Protein AF-A0AAU2RF17-F1 (afdb_monomer)

Radius of gyration: 39.59 Å; Cα contacts (8 Å, |Δi|>4): 247; chains: 1; bounding box: 86×76×103 Å

Structure (mmCIF, N/CA/C/O backbone):
data_AF-A0AAU2RF17-F1
#
_entry.id   AF-A0AAU2RF17-F1
#
loop_
_atom_site.group_PDB
_atom_site.id
_atom_site.type_symbol
_atom_site.label_atom_id
_atom_site.label_alt_id
_atom_site.label_comp_id
_atom_site.label_asym_id
_atom_site.label_entity_id
_atom_site.label_seq_id
_atom_site.pdbx_PDB_ins_code
_atom_site.Cartn_x
_atom_site.Cartn_y
_atom_site.Cartn_z
_atom_site.occupancy
_atom_site.B_iso_or_equiv
_atom_site.auth_seq_id
_atom_site.auth_comp_id
_atom_site.auth_asym_id
_atom_site.auth_atom_id
_atom_site.pdbx_PDB_model_num
ATOM 1 N N . MET A 1 1 ? 18.467 31.027 15.615 1.00 56.22 1 MET A N 1
ATOM 2 C CA . MET A 1 1 ? 17.305 30.989 16.527 1.00 56.22 1 MET A CA 1
ATOM 3 C C . MET A 1 1 ? 16.453 29.813 16.095 1.00 56.22 1 MET A C 1
ATOM 5 O O . MET A 1 1 ? 16.044 29.805 14.943 1.00 56.22 1 MET A O 1
ATOM 9 N N . SER A 1 2 ? 16.288 28.792 16.936 1.00 63.41 2 SER A N 1
ATOM 10 C CA . SER A 1 2 ? 15.410 27.656 16.625 1.00 63.41 2 SER A CA 1
ATOM 11 C C . SER A 1 2 ? 13.955 28.123 16.652 1.00 63.41 2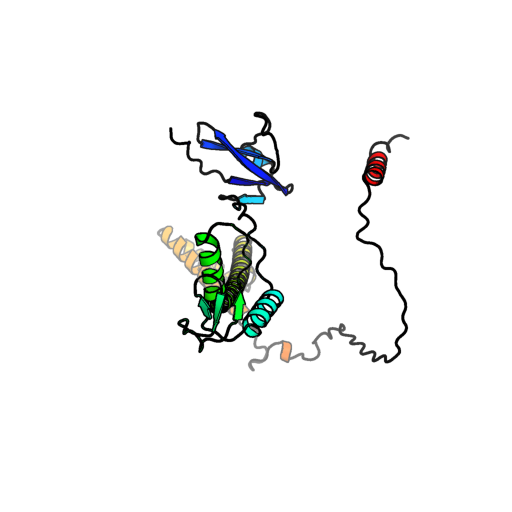 SER A C 1
ATOM 13 O O . SER A 1 2 ? 13.592 28.902 17.535 1.00 63.41 2 SER A O 1
ATOM 15 N N . ALA A 1 3 ? 13.141 27.696 15.686 1.00 63.69 3 ALA A N 1
ATOM 16 C CA . ALA A 1 3 ? 11.707 27.965 15.717 1.00 63.69 3 ALA A CA 1
ATOM 17 C C . ALA A 1 3 ? 11.086 27.308 16.970 1.00 63.69 3 ALA A C 1
ATOM 19 O O . ALA A 1 3 ? 11.521 26.212 17.338 1.00 63.69 3 ALA A O 1
ATOM 20 N N . PRO A 1 4 ? 10.120 27.954 17.648 1.00 75.81 4 PRO A N 1
ATOM 21 C CA . PRO A 1 4 ? 9.396 27.324 18.747 1.00 75.81 4 PRO A CA 1
ATOM 22 C C . PRO A 1 4 ? 8.716 26.046 18.239 1.00 75.81 4 PRO A C 1
ATOM 24 O O . PRO A 1 4 ? 8.003 26.073 17.237 1.00 75.81 4 PRO A O 1
ATOM 27 N N . ALA A 1 5 ? 8.975 24.921 18.907 1.00 76.69 5 ALA A N 1
ATOM 28 C CA . ALA A 1 5 ? 8.271 23.674 18.640 1.00 76.69 5 ALA A CA 1
ATOM 29 C C . ALA A 1 5 ? 6.845 23.777 19.198 1.00 76.69 5 ALA A C 1
ATOM 31 O O . ALA A 1 5 ? 6.641 24.306 20.289 1.00 76.69 5 ALA A O 1
ATOM 32 N N . THR A 1 6 ? 5.871 23.284 18.443 1.00 85.56 6 THR A N 1
ATOM 33 C CA . THR A 1 6 ? 4.455 23.235 18.822 1.00 85.56 6 THR A CA 1
ATOM 34 C C . THR A 1 6 ? 3.963 21.797 18.687 1.00 85.56 6 THR A C 1
ATOM 36 O O . THR A 1 6 ? 4.412 21.078 17.792 1.00 85.56 6 THR A O 1
ATOM 39 N N . HIS A 1 7 ? 3.079 21.382 19.594 1.00 90.00 7 HIS A N 1
ATOM 40 C CA . HIS A 1 7 ? 2.421 20.071 19.567 1.00 90.00 7 HIS A CA 1
ATOM 41 C C . HIS A 1 7 ? 1.101 20.087 18.794 1.00 90.00 7 HIS A C 1
ATOM 43 O O . HIS A 1 7 ? 0.442 19.059 18.695 1.00 90.00 7 HIS A O 1
ATOM 49 N N . ASP A 1 8 ? 0.712 21.242 18.260 1.00 93.75 8 ASP A N 1
ATOM 50 C CA . ASP A 1 8 ? -0.540 21.376 17.535 1.00 93.75 8 ASP A CA 1
ATOM 51 C C . ASP A 1 8 ? -0.485 20.589 16.207 1.00 93.75 8 ASP A C 1
ATOM 53 O O . ASP A 1 8 ? 0.606 20.400 15.648 1.00 93.75 8 ASP A O 1
ATOM 57 N N . PRO A 1 9 ? -1.629 20.155 15.657 1.00 92.94 9 PRO A N 1
ATOM 58 C CA . PRO A 1 9 ? -1.656 19.505 14.354 1.00 92.94 9 PRO A CA 1
ATOM 59 C C . PRO A 1 9 ? -1.223 20.463 13.231 1.00 92.94 9 PRO A C 1
ATOM 61 O O . PRO A 1 9 ? -1.186 21.690 13.372 1.00 92.94 9 PRO A O 1
ATOM 64 N N . VAL A 1 10 ? -0.844 19.907 12.082 1.00 93.31 10 VAL A N 1
ATOM 65 C CA . VAL A 1 10 ? -0.475 20.706 10.903 1.00 93.31 10 VAL A CA 1
ATOM 66 C C . VAL A 1 10 ? -1.714 21.042 10.073 1.00 93.31 10 VAL A C 1
ATOM 68 O O . VAL A 1 10 ? -1.757 22.112 9.467 1.00 93.31 10 VAL A O 1
ATOM 71 N N . ALA A 1 11 ? -2.737 20.184 10.088 1.00 93.12 11 ALA A N 1
ATOM 72 C CA . ALA A 1 11 ? -4.044 20.471 9.510 1.00 93.12 11 ALA A CA 1
ATOM 73 C C . ALA A 1 11 ? -5.199 20.011 10.405 1.00 93.12 11 ALA A C 1
ATOM 75 O O . ALA A 1 11 ? -5.078 19.050 11.164 1.00 93.12 11 ALA A O 1
ATOM 76 N N . VAL A 1 12 ? -6.322 20.713 10.295 1.00 94.25 12 VAL A N 1
ATOM 77 C CA . VAL A 1 12 ? -7.557 20.484 11.050 1.00 94.25 12 VAL A CA 1
ATOM 78 C C . VAL A 1 12 ? -8.731 20.575 10.081 1.00 94.25 12 VAL A C 1
ATOM 80 O O . VAL A 1 12 ? -8.781 21.493 9.270 1.00 94.25 12 VAL A O 1
ATOM 83 N N . THR A 1 13 ? -9.675 19.639 10.156 1.00 94.38 13 THR A N 1
ATOM 84 C CA . THR A 1 13 ? -10.953 19.713 9.429 1.00 94.38 13 THR A CA 1
ATOM 85 C C . THR A 1 13 ? -12.080 19.942 10.427 1.00 94.38 13 THR A C 1
ATOM 87 O O . THR A 1 13 ? -12.238 19.159 11.370 1.00 94.38 13 THR A O 1
ATOM 90 N N . THR A 1 14 ? -12.833 21.026 10.252 1.00 95.44 14 THR A N 1
ATOM 91 C CA . THR A 1 14 ? -14.000 21.358 11.083 1.00 95.44 14 THR A CA 1
ATOM 92 C C . THR A 1 14 ? -15.255 20.610 10.612 1.00 95.44 14 THR A C 1
ATOM 94 O O . THR A 1 14 ? -15.268 20.037 9.526 1.00 95.44 14 THR A O 1
ATOM 97 N N . ALA A 1 15 ? -16.308 20.566 11.433 1.00 92.38 15 ALA A N 1
ATOM 98 C CA . ALA A 1 15 ? -17.521 19.771 11.206 1.00 92.38 15 ALA A CA 1
ATOM 99 C C . ALA A 1 15 ? -18.339 20.218 9.981 1.00 92.38 15 ALA A C 1
ATOM 101 O O . ALA A 1 15 ? -19.162 19.464 9.470 1.00 92.38 15 ALA A O 1
ATOM 102 N N . ASP A 1 16 ? -18.101 21.436 9.501 1.00 93.81 16 ASP A N 1
ATOM 103 C CA . ASP A 1 16 ? -18.632 21.968 8.245 1.00 93.81 16 ASP A CA 1
ATOM 104 C C . ASP A 1 16 ? -17.858 21.479 7.002 1.00 93.81 16 ASP A C 1
ATOM 106 O O . ASP A 1 16 ? -18.198 21.849 5.880 1.00 93.81 16 ASP A O 1
ATOM 110 N N . GLY A 1 17 ? -16.817 20.662 7.188 1.00 91.81 17 GLY A N 1
ATOM 111 C CA . GLY A 1 17 ? -15.935 20.168 6.134 1.00 91.81 17 GLY A CA 1
ATOM 112 C C . GLY A 1 17 ? -14.828 21.145 5.726 1.00 91.81 17 GLY A C 1
ATOM 113 O O . GLY A 1 17 ? -14.057 20.836 4.815 1.00 91.81 17 GLY A O 1
ATOM 114 N N . THR A 1 18 ? -14.706 22.311 6.372 1.00 93.75 18 THR A N 1
ATOM 115 C CA . THR A 1 18 ? -13.657 23.284 6.043 1.00 93.75 18 THR A CA 1
ATOM 116 C C . THR A 1 18 ? -12.289 22.768 6.498 1.00 93.75 18 THR A C 1
ATOM 118 O O . THR A 1 18 ? -12.087 22.420 7.662 1.00 93.75 18 THR A O 1
ATOM 121 N N . SER A 1 19 ? -11.323 22.738 5.574 1.00 93.00 19 SER A N 1
ATOM 122 C CA . SER A 1 19 ? -9.936 22.352 5.857 1.00 93.00 19 SER A CA 1
ATOM 123 C C . SER A 1 19 ? -9.099 23.571 6.242 1.00 93.00 19 SER A C 1
ATOM 125 O O . SER A 1 19 ? -9.102 24.589 5.547 1.00 93.00 19 SER A O 1
ATOM 127 N N . TRP A 1 20 ? -8.356 23.459 7.339 1.00 94.44 20 TRP A N 1
ATOM 128 C CA . TRP A 1 20 ? -7.509 24.499 7.912 1.00 94.44 20 TRP A CA 1
ATOM 129 C C . TRP A 1 20 ? -6.072 24.000 8.026 1.00 94.44 20 TRP A C 1
ATOM 131 O O . TRP A 1 20 ? -5.820 22.919 8.551 1.00 94.44 20 TRP A O 1
ATOM 141 N N . VAL A 1 21 ? -5.105 24.804 7.590 1.00 92.88 21 VAL A N 1
ATOM 142 C CA . VAL A 1 21 ? -3.675 24.473 7.613 1.00 92.88 21 VAL A CA 1
ATOM 143 C C . VAL A 1 21 ? -2.937 25.437 8.529 1.00 92.88 21 VAL A C 1
ATOM 145 O O . VAL A 1 21 ? -3.100 26.655 8.425 1.00 92.88 21 VAL A O 1
ATOM 148 N N . ARG A 1 22 ? -2.078 24.912 9.405 1.00 93.62 22 ARG A N 1
ATOM 149 C CA . ARG A 1 22 ? -1.239 25.718 10.292 1.00 93.62 22 ARG A CA 1
ATOM 150 C C . ARG A 1 22 ? -0.260 26.558 9.470 1.00 93.62 22 ARG A C 1
ATOM 152 O O . ARG A 1 22 ? 0.604 26.026 8.775 1.00 93.62 22 ARG A O 1
ATOM 159 N N . ARG A 1 23 ? -0.376 27.883 9.560 1.00 92.75 23 ARG A N 1
ATOM 160 C CA . ARG A 1 23 ? 0.463 28.858 8.839 1.00 92.75 23 ARG A CA 1
ATOM 161 C C . ARG A 1 23 ? 1.523 29.507 9.716 1.00 92.75 23 ARG A C 1
ATOM 163 O O . ARG A 1 23 ? 2.559 29.915 9.198 1.00 92.75 23 ARG A O 1
ATOM 170 N N . ALA A 1 24 ? 1.281 29.604 11.019 1.00 91.69 24 ALA A N 1
ATOM 171 C CA . ALA A 1 24 ? 2.213 30.218 11.954 1.00 91.69 24 ALA A CA 1
ATOM 172 C C . ALA A 1 24 ? 2.153 29.547 13.330 1.00 91.69 24 ALA A C 1
ATOM 174 O O . ALA A 1 24 ? 1.255 28.757 13.622 1.00 91.69 24 ALA A O 1
ATOM 175 N N . VAL A 1 25 ? 3.141 29.866 14.163 1.00 92.12 25 VAL A N 1
ATOM 176 C CA . VAL A 1 25 ? 3.207 29.456 15.566 1.00 92.12 25 VAL A CA 1
ATOM 177 C C . VAL A 1 25 ? 3.448 30.709 16.395 1.00 92.12 25 VAL A C 1
ATOM 179 O O . VAL A 1 25 ? 4.358 31.488 16.098 1.00 92.12 25 VAL A O 1
ATOM 182 N N . THR A 1 26 ? 2.620 30.937 17.406 1.00 90.69 26 THR A N 1
ATOM 183 C CA . THR A 1 26 ? 2.776 32.054 18.338 1.00 90.69 26 THR A CA 1
ATOM 184 C C . THR A 1 26 ? 4.044 31.892 19.182 1.00 90.69 26 THR A C 1
ATOM 186 O O . THR A 1 26 ? 4.664 30.829 19.248 1.00 90.69 26 THR A O 1
ATOM 189 N N . ARG A 1 27 ? 4.444 32.955 19.890 1.00 90.25 27 ARG A N 1
ATOM 190 C CA . ARG A 1 27 ? 5.629 32.926 20.765 1.00 90.25 27 ARG A CA 1
ATOM 191 C C . ARG A 1 27 ? 5.517 31.906 21.906 1.00 90.25 27 ARG A C 1
ATOM 193 O O . ARG A 1 27 ? 6.541 31.418 22.372 1.00 90.25 27 ARG A O 1
ATOM 200 N N . ASP A 1 28 ? 4.302 31.609 22.355 1.00 91.31 28 ASP A N 1
ATOM 201 C CA . ASP A 1 28 ? 3.999 30.607 23.379 1.00 91.31 28 ASP A CA 1
ATOM 202 C C . ASP A 1 28 ? 3.766 29.195 22.811 1.00 91.31 28 ASP A C 1
ATOM 204 O O . ASP A 1 28 ? 3.448 28.288 23.572 1.00 91.31 28 ASP A O 1
ATOM 208 N N . GLY A 1 29 ? 3.968 28.982 21.504 1.00 92.12 29 GLY A N 1
ATOM 209 C CA . GLY A 1 29 ? 3.946 27.649 20.896 1.00 92.12 29 GLY A CA 1
ATOM 210 C C . GLY A 1 29 ? 2.576 27.174 20.405 1.00 92.12 29 GLY A C 1
ATOM 211 O O . GLY A 1 29 ? 2.421 25.980 20.162 1.00 92.12 29 GLY A O 1
ATOM 212 N N . ARG A 1 30 ? 1.590 28.061 20.233 1.00 94.19 30 ARG A N 1
ATOM 213 C CA . ARG A 1 30 ? 0.264 27.714 19.690 1.00 94.19 30 ARG A CA 1
ATOM 214 C C . ARG A 1 30 ? 0.242 27.849 18.174 1.00 94.19 30 ARG A C 1
ATOM 216 O O . ARG A 1 30 ? 0.763 28.820 17.627 1.00 94.19 30 ARG A O 1
ATOM 223 N N . GLY A 1 31 ? -0.372 26.896 17.493 1.00 93.25 31 GLY A N 1
ATOM 224 C CA . GLY A 1 31 ? -0.615 26.923 16.060 1.00 93.25 31 GLY A CA 1
ATOM 225 C C . GLY A 1 31 ? -1.684 27.947 15.686 1.00 93.25 31 GLY A C 1
ATOM 226 O O . GLY A 1 31 ? -2.738 28.034 16.313 1.00 93.25 31 GLY A O 1
ATOM 227 N N . LEU A 1 32 ? -1.397 28.712 14.637 1.00 94.38 32 LEU A N 1
ATOM 228 C CA . LEU A 1 32 ? -2.330 29.612 13.970 1.00 94.38 32 LEU A CA 1
ATOM 229 C C . LEU A 1 32 ? -2.656 29.046 12.589 1.00 94.38 32 LEU A C 1
ATOM 231 O O . LEU A 1 32 ? -1.746 28.756 11.805 1.00 94.38 32 LEU A O 1
ATOM 235 N N . TYR A 1 33 ? -3.941 28.892 12.299 1.00 93.69 33 TYR A N 1
ATOM 236 C CA . TYR A 1 33 ? -4.464 28.175 11.143 1.00 93.69 33 TYR A CA 1
ATOM 237 C C . TYR A 1 33 ? -5.183 29.110 10.185 1.00 93.69 33 TYR A C 1
ATOM 239 O O . TYR A 1 33 ? -5.896 30.005 10.620 1.00 93.69 33 TYR A O 1
ATOM 247 N N . ALA A 1 34 ? -5.046 28.862 8.886 1.00 93.94 34 ALA A N 1
ATOM 248 C CA . ALA A 1 34 ? -5.836 29.518 7.848 1.00 93.94 34 ALA A CA 1
ATOM 249 C C . ALA A 1 34 ? -6.483 28.464 6.946 1.00 93.94 34 ALA A C 1
ATOM 251 O O . ALA A 1 34 ? -5.934 27.371 6.798 1.00 93.94 34 ALA A O 1
ATOM 252 N N . VAL A 1 35 ? -7.612 28.806 6.326 1.00 93.56 35 VAL A N 1
ATOM 253 C CA . VAL A 1 35 ? -8.318 27.923 5.386 1.00 93.56 35 VAL A CA 1
ATOM 254 C C . VAL A 1 35 ? -7.373 27.462 4.270 1.00 93.56 35 VAL A C 1
ATOM 256 O O . VAL A 1 35 ? -6.557 28.237 3.751 1.00 93.56 35 VAL A O 1
ATOM 259 N N . ASP A 1 36 ? -7.450 26.183 3.915 1.00 90.38 36 ASP A N 1
ATOM 260 C CA . ASP A 1 36 ? -6.642 25.616 2.845 1.00 90.38 36 ASP A CA 1
ATOM 261 C C . ASP A 1 36 ? -6.926 26.311 1.500 1.00 90.38 36 ASP A C 1
ATOM 263 O O . ASP A 1 36 ? -8.033 26.765 1.219 1.00 90.38 36 ASP A O 1
ATOM 267 N N . GLY A 1 37 ? -5.890 26.484 0.680 1.00 87.00 37 GLY A N 1
ATOM 268 C CA . GLY A 1 37 ? -5.976 27.246 -0.571 1.00 87.00 37 GLY A CA 1
ATOM 269 C C . GLY A 1 37 ? -5.996 28.778 -0.429 1.00 87.00 37 GLY A C 1
ATOM 270 O O . GLY A 1 37 ? -5.945 29.475 -1.446 1.00 87.00 37 GLY A O 1
ATOM 271 N N . SER A 1 38 ? -5.992 29.352 0.786 1.00 87.50 38 SER A N 1
ATOM 272 C CA . SER A 1 38 ? -5.881 30.810 0.952 1.00 87.50 38 SER A CA 1
ATOM 273 C C . SER A 1 38 ? -4.517 31.315 0.444 1.00 87.50 38 SER A C 1
ATOM 275 O O . SER A 1 38 ? -3.476 31.069 1.057 1.00 87.50 38 SER A O 1
ATOM 277 N N . CYS A 1 39 ? -4.502 32.031 -0.681 1.00 71.88 39 CYS A N 1
ATOM 278 C CA . CYS A 1 39 ? -3.273 32.435 -1.380 1.00 71.88 39 CYS A CA 1
ATOM 279 C C . CYS A 1 39 ? -2.502 33.587 -0.707 1.00 71.88 39 CYS A C 1
ATOM 281 O O . CYS A 1 39 ? -1.330 33.817 -1.006 1.00 71.88 39 CYS A O 1
ATOM 283 N N . LYS A 1 40 ? -3.144 34.316 0.209 1.00 78.88 40 LYS A N 1
ATOM 284 C CA . LYS A 1 40 ? -2.540 35.356 1.048 1.00 78.88 40 LYS A CA 1
ATOM 285 C C . LYS A 1 40 ? -3.098 35.168 2.443 1.00 78.88 40 LYS A C 1
ATOM 287 O O . LYS A 1 40 ? -4.295 35.348 2.602 1.00 78.88 40 LYS A O 1
ATOM 292 N N . CYS A 1 41 ? -2.262 34.795 3.410 1.00 59.31 41 CYS A N 1
ATOM 293 C CA . CYS A 1 41 ? -2.657 34.707 4.814 1.00 59.31 41 CYS A CA 1
ATOM 294 C C . CYS A 1 41 ? -2.707 36.136 5.377 1.00 59.31 41 CYS A C 1
ATOM 296 O O . CYS A 1 41 ? -1.642 36.712 5.623 1.00 59.31 41 CYS A O 1
ATOM 298 N N . PRO A 1 42 ? -3.881 36.780 5.505 1.00 69.38 42 PRO A N 1
ATOM 299 C CA . PRO A 1 42 ? -3.954 38.070 6.164 1.00 69.38 42 PRO A CA 1
ATOM 300 C C . PRO A 1 42 ? -3.753 37.815 7.657 1.00 69.38 42 PRO A C 1
ATOM 302 O O . PRO A 1 42 ? -4.304 36.861 8.203 1.00 69.38 42 PRO A O 1
ATOM 305 N N . GLU A 1 43 ? -3.014 38.694 8.329 1.00 60.97 43 GLU A N 1
ATOM 306 C CA . GLU A 1 43 ? -2.729 38.604 9.771 1.00 60.97 43 GLU A CA 1
ATOM 307 C C . GLU A 1 43 ? -4.004 38.449 10.635 1.00 60.97 43 GLU A C 1
ATOM 309 O O . GLU A 1 43 ? -3.944 37.934 11.745 1.00 60.97 43 GLU A O 1
ATOM 314 N N . PHE A 1 44 ? -5.167 38.824 10.086 1.00 64.81 44 PHE A N 1
ATOM 315 C CA . PHE A 1 44 ? -6.476 38.834 10.742 1.00 64.81 44 PHE A CA 1
ATOM 316 C C . PHE A 1 44 ? -7.408 37.652 10.404 1.00 64.81 44 PHE A C 1
ATOM 318 O O . PHE A 1 44 ? -8.528 37.641 10.900 1.00 64.81 44 PHE A O 1
ATOM 325 N N . LEU A 1 45 ? -7.008 36.683 9.564 1.00 75.00 45 LEU A N 1
ATOM 326 C CA . LEU A 1 45 ? -7.822 35.482 9.263 1.00 75.00 45 LEU A CA 1
ATOM 327 C C . LEU A 1 45 ? -7.151 34.193 9.746 1.00 75.00 45 LEU A C 1
ATOM 329 O O . LEU A 1 45 ? -7.202 33.167 9.066 1.00 75.00 45 LEU A O 1
ATOM 333 N N . MET A 1 46 ? -6.482 34.257 10.895 1.00 87.06 46 MET A N 1
ATOM 334 C CA . MET A 1 46 ? -5.951 33.065 11.541 1.00 87.06 46 MET A CA 1
ATOM 335 C C . MET A 1 46 ? -6.800 32.694 12.749 1.00 87.06 46 MET A C 1
ATOM 337 O O . MET A 1 46 ? -7.089 33.553 13.576 1.00 87.06 46 MET A O 1
ATOM 341 N N . ALA A 1 47 ? -7.157 31.419 12.850 1.00 93.25 47 ALA A N 1
ATOM 342 C CA . ALA A 1 47 ? -7.805 30.842 14.019 1.00 93.25 47 ALA A CA 1
ATOM 343 C C . ALA A 1 47 ? -6.791 30.025 14.825 1.00 93.25 47 ALA A C 1
ATOM 345 O O . ALA A 1 47 ? -5.853 29.441 14.279 1.00 93.25 47 ALA A O 1
ATOM 346 N N . THR A 1 48 ? -6.968 29.978 16.133 1.00 94.44 48 THR A N 1
ATOM 347 C CA . THR A 1 48 ? -6.283 29.059 17.039 1.00 94.44 48 THR A CA 1
ATOM 348 C C . THR A 1 48 ? -6.978 27.700 17.034 1.00 94.44 48 THR A C 1
ATOM 350 O O . THR A 1 48 ? -8.148 27.582 16.675 1.00 94.44 48 THR A O 1
ATOM 353 N N . LEU A 1 49 ? -6.281 26.657 17.493 1.00 93.88 49 LEU A N 1
ATOM 354 C CA . LEU A 1 49 ? -6.880 25.325 17.624 1.00 93.88 49 LEU A CA 1
ATOM 355 C C . LEU A 1 49 ? -8.128 25.323 18.526 1.00 93.88 49 LEU A C 1
ATOM 357 O O . LEU A 1 49 ? -9.076 24.594 18.257 1.00 93.88 49 LEU A O 1
ATOM 361 N N . ALA A 1 50 ? -8.131 26.150 19.576 1.00 95.06 50 ALA A N 1
ATOM 362 C CA . ALA A 1 50 ? -9.264 26.286 20.487 1.00 95.06 50 ALA A CA 1
ATOM 363 C C . ALA A 1 50 ? -10.494 26.887 19.789 1.00 95.06 50 ALA A C 1
ATOM 365 O O . ALA A 1 50 ? -11.586 26.354 19.936 1.00 95.06 50 ALA A O 1
ATOM 366 N N . GLU A 1 51 ? -10.308 27.931 18.976 1.00 95.00 51 GLU A N 1
ATOM 367 C CA . GLU A 1 51 ? -11.394 28.526 18.184 1.00 95.00 51 GLU A CA 1
ATOM 368 C C . GLU A 1 51 ? -11.933 27.530 17.148 1.00 95.00 51 GLU A C 1
ATOM 370 O O . GLU A 1 51 ? -13.140 27.391 16.993 1.00 95.00 51 GLU A O 1
ATOM 375 N N . LEU A 1 52 ? -11.061 26.754 16.492 1.00 94.50 52 LEU A N 1
ATOM 376 C CA . LEU A 1 52 ? -11.504 25.684 15.589 1.00 94.50 52 LEU A CA 1
ATOM 377 C C . LEU A 1 52 ? -12.270 24.572 16.325 1.00 94.50 52 LEU A C 1
ATOM 379 O O . LEU A 1 52 ? -13.204 24.002 15.765 1.00 94.50 52 LEU A O 1
ATOM 383 N N . ALA A 1 53 ? -11.915 24.276 17.578 1.00 93.00 53 ALA A N 1
ATOM 384 C CA . ALA A 1 53 ? -12.618 23.289 18.396 1.00 93.00 53 ALA A CA 1
ATOM 385 C C . ALA A 1 53 ? -14.059 23.711 18.722 1.00 93.00 53 ALA A C 1
ATOM 387 O O . ALA A 1 53 ? -14.937 22.849 18.774 1.00 93.00 53 ALA A O 1
ATOM 388 N N . GLU A 1 54 ? -14.331 25.013 18.862 1.00 94.94 54 GLU A N 1
ATOM 389 C CA . GLU A 1 54 ? -15.692 25.545 19.047 1.00 94.94 54 GLU A CA 1
ATOM 390 C C . GLU A 1 54 ? -16.592 25.300 17.824 1.00 94.94 54 GLU A C 1
ATOM 392 O O . GLU A 1 54 ? -17.808 25.176 17.965 1.00 94.94 54 GLU A O 1
ATOM 397 N N . HIS A 1 55 ? -16.001 25.147 16.635 1.00 92.00 55 HIS A N 1
ATOM 398 C CA . HIS A 1 55 ? -16.702 24.776 15.401 1.00 92.00 55 HIS A CA 1
ATOM 399 C C . HIS A 1 55 ? -16.843 23.255 15.201 1.00 92.00 55 HIS A C 1
ATOM 401 O O . HIS A 1 55 ? -17.399 22.818 14.193 1.00 92.00 55 HIS A O 1
ATOM 407 N N . GLY A 1 56 ? -16.366 22.451 16.158 1.00 91.75 56 GLY A N 1
ATOM 408 C CA . GLY A 1 56 ? -16.338 20.994 16.092 1.00 91.75 56 GLY A CA 1
ATOM 409 C C . GLY A 1 56 ? -15.230 20.496 15.167 1.00 91.75 56 GLY A C 1
ATOM 410 O O . GLY A 1 56 ? -15.292 20.685 13.959 1.00 91.75 56 GLY A O 1
ATOM 411 N N . ILE A 1 57 ? -14.212 19.832 15.713 1.00 91.38 57 ILE A N 1
ATOM 412 C CA . ILE A 1 57 ? -13.139 19.238 14.905 1.00 91.38 57 ILE A CA 1
ATOM 413 C C . ILE A 1 57 ? -13.524 17.806 14.551 1.00 91.38 57 ILE A C 1
ATOM 415 O O . ILE A 1 57 ? -13.683 16.965 15.432 1.00 91.38 57 ILE A O 1
ATOM 419 N N . GLN A 1 58 ? -13.659 17.539 13.255 1.00 88.94 58 GLN A N 1
ATOM 420 C CA . GLN A 1 58 ? -13.981 16.217 12.722 1.00 88.94 58 GLN A CA 1
ATOM 421 C C . GLN A 1 58 ? -12.720 15.371 12.496 1.00 88.94 58 GLN A C 1
ATOM 423 O O . GLN A 1 58 ? -12.774 14.147 12.583 1.00 88.94 58 GLN A O 1
ATOM 428 N N . GLY A 1 59 ? -11.576 16.013 12.236 1.00 85.00 59 GLY A N 1
ATOM 429 C CA . GLY A 1 59 ? -10.298 15.334 12.039 1.00 85.00 59 GLY A CA 1
ATOM 430 C C . GLY A 1 59 ? -9.092 16.255 12.225 1.00 85.00 59 GLY A C 1
ATOM 431 O O . GLY A 1 59 ? -9.163 17.460 11.978 1.00 85.00 59 GLY A O 1
ATOM 432 N N . MET A 1 60 ? -7.973 15.674 12.654 1.00 90.62 60 MET A N 1
ATOM 433 C CA . MET A 1 60 ? -6.679 16.341 12.812 1.00 90.62 60 MET A CA 1
ATOM 434 C C . MET A 1 60 ? -5.601 15.539 12.085 1.00 90.62 60 MET A C 1
ATOM 436 O O . MET A 1 60 ? -5.628 14.310 12.101 1.00 90.62 60 MET A O 1
ATOM 440 N N . ALA A 1 61 ? -4.643 16.229 11.472 1.00 84.38 61 ALA A N 1
ATOM 441 C CA . ALA A 1 61 ? -3.469 15.617 10.866 1.00 84.38 61 ALA A CA 1
ATOM 442 C C . ALA A 1 61 ? -2.196 16.255 11.434 1.00 84.38 61 ALA A C 1
ATOM 444 O O . ALA A 1 61 ? -1.922 17.438 11.214 1.00 84.38 61 ALA A O 1
ATOM 445 N N . ASP A 1 62 ? -1.390 15.454 12.130 1.00 86.38 62 ASP A N 1
ATOM 446 C CA . ASP A 1 62 ? -0.101 15.879 12.698 1.00 86.38 62 ASP A CA 1
ATOM 447 C C . ASP A 1 62 ? 0.983 16.084 11.635 1.00 86.38 62 ASP A C 1
ATOM 449 O O . ASP A 1 62 ? 2.024 16.689 11.888 1.00 86.38 62 ASP A O 1
ATOM 453 N N . VAL A 1 63 ? 0.739 15.598 10.421 1.00 77.31 63 VAL A N 1
ATOM 454 C CA . VAL A 1 63 ? 1.595 15.784 9.255 1.00 77.31 63 VAL A CA 1
ATOM 455 C C . VAL A 1 63 ? 0.666 16.046 8.078 1.00 77.31 63 VAL A C 1
ATOM 457 O O . VAL A 1 63 ? -0.254 15.267 7.836 1.00 77.31 63 VAL A O 1
ATOM 460 N N . LEU A 1 64 ? 0.874 17.151 7.353 1.00 64.75 64 LEU A N 1
ATOM 461 C CA . LEU A 1 64 ? 0.189 17.324 6.069 1.00 64.75 64 LEU A CA 1
ATOM 462 C C . LEU A 1 64 ? 0.552 16.136 5.177 1.00 64.75 64 LEU A C 1
ATOM 464 O O . LEU A 1 64 ? 1.717 15.726 5.209 1.00 64.75 64 LEU A O 1
ATOM 468 N N . PRO A 1 65 ? -0.365 15.624 4.338 1.00 63.78 65 PRO A N 1
ATOM 469 C CA . PRO A 1 65 ? 0.063 14.851 3.189 1.00 63.78 65 PRO A CA 1
ATOM 470 C C . PRO A 1 65 ? 1.028 15.755 2.428 1.00 63.78 65 PRO A C 1
ATOM 472 O O . PRO A 1 65 ? 0.629 16.746 1.816 1.00 63.78 65 PRO A O 1
ATOM 475 N N . VAL A 1 66 ? 2.328 15.486 2.567 1.00 62.69 66 VAL A N 1
ATOM 476 C CA . VAL A 1 66 ? 3.336 16.143 1.749 1.00 62.69 66 VAL A CA 1
ATOM 477 C C . VAL A 1 66 ? 2.859 15.854 0.338 1.00 62.69 66 VAL A C 1
ATOM 479 O O . VAL A 1 66 ? 2.654 14.671 0.052 1.00 62.69 66 VAL A O 1
ATOM 482 N N . PRO A 1 67 ? 2.585 16.871 -0.502 1.00 58.94 67 PRO A N 1
ATOM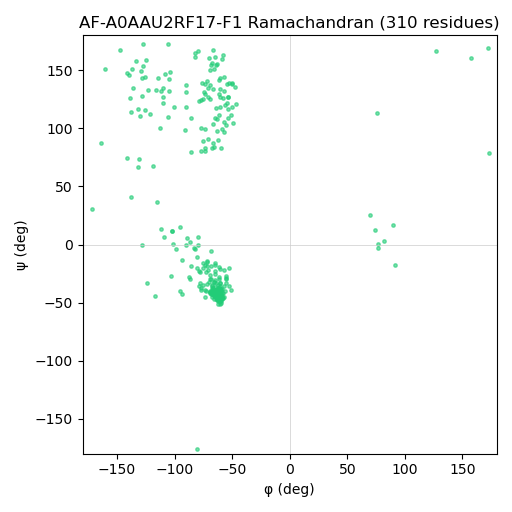 483 C CA . PRO A 1 67 ? 2.234 16.615 -1.881 1.00 58.94 67 PRO A CA 1
ATOM 484 C C . PRO A 1 67 ? 3.421 15.855 -2.443 1.00 58.94 67 PRO A C 1
ATOM 486 O O . PRO A 1 67 ? 4.478 16.434 -2.692 1.00 58.94 67 PRO A O 1
ATOM 489 N N . VAL A 1 68 ? 3.285 14.533 -2.521 1.00 68.88 68 VAL A N 1
ATOM 490 C CA . VAL A 1 68 ? 4.247 13.688 -3.196 1.00 68.88 68 VAL A CA 1
ATOM 491 C C . VAL A 1 68 ? 4.162 14.234 -4.607 1.00 68.88 68 VAL A C 1
ATOM 493 O O . VAL A 1 68 ? 3.065 14.167 -5.173 1.00 68.88 68 VAL A O 1
ATOM 496 N N . PRO A 1 69 ? 5.212 14.907 -5.125 1.00 67.62 69 PRO A N 1
ATOM 497 C CA . PRO A 1 69 ? 5.165 15.412 -6.483 1.00 67.62 69 PRO A CA 1
ATOM 498 C C . PRO A 1 69 ? 4.714 14.231 -7.317 1.00 67.62 69 PRO A C 1
ATOM 500 O O . PRO A 1 69 ? 5.343 13.174 -7.232 1.00 67.62 69 PRO A O 1
ATOM 503 N N . VAL A 1 70 ? 3.554 14.378 -7.967 1.00 71.44 70 VAL A N 1
ATOM 504 C CA . VAL A 1 70 ? 2.941 13.286 -8.713 1.00 71.44 70 VAL A CA 1
ATOM 505 C C . VAL A 1 70 ? 4.009 12.889 -9.709 1.00 71.44 70 VAL A C 1
ATOM 507 O O . VAL A 1 70 ? 4.362 13.668 -10.598 1.00 71.44 70 VAL A O 1
ATOM 510 N N . GLY A 1 71 ? 4.642 11.748 -9.442 1.00 76.50 71 GLY A N 1
ATOM 511 C CA . GLY A 1 71 ? 5.667 11.232 -10.321 1.00 76.50 71 GLY A CA 1
ATOM 512 C C . GLY A 1 71 ? 5.052 11.058 -11.706 1.00 76.50 71 GLY A C 1
ATOM 513 O O . GLY A 1 71 ? 3.823 11.048 -11.835 1.00 76.50 71 GLY A O 1
ATOM 514 N N . PRO A 1 72 ? 5.872 10.918 -12.755 1.00 84.12 72 PRO A N 1
ATOM 515 C CA . PRO A 1 72 ? 5.334 10.446 -14.023 1.00 84.12 72 PRO A CA 1
ATOM 516 C C . PRO A 1 72 ? 4.456 9.216 -13.760 1.00 84.12 72 PRO A C 1
ATOM 518 O O . PRO A 1 72 ? 4.827 8.360 -12.949 1.00 84.12 72 PRO A O 1
ATOM 521 N N . GLU A 1 73 ? 3.285 9.172 -14.396 1.00 86.50 73 GLU A N 1
ATOM 522 C CA . GLU A 1 73 ? 2.355 8.059 -14.230 1.00 86.50 73 GLU A CA 1
ATOM 523 C C . GLU A 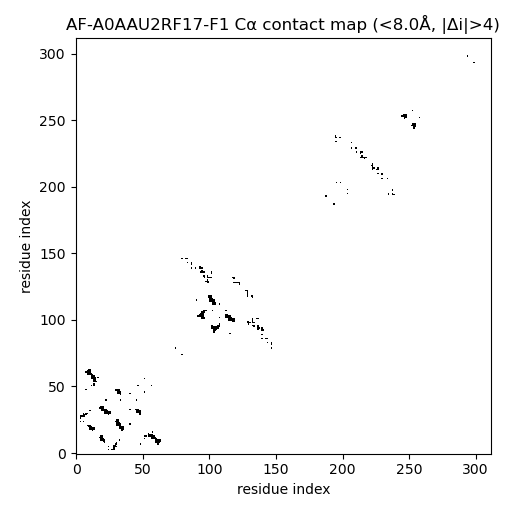1 73 ? 3.090 6.724 -14.439 1.00 86.50 73 GLU A C 1
ATOM 525 O O . GLU A 1 73 ? 3.942 6.625 -15.336 1.00 86.50 73 GLU A O 1
ATOM 530 N N . PRO A 1 74 ? 2.800 5.696 -13.619 1.00 89.88 74 PRO A N 1
ATOM 531 C CA . PRO A 1 74 ? 3.388 4.379 -13.802 1.00 89.88 74 PRO A CA 1
ATOM 532 C C . PRO A 1 74 ? 3.177 3.886 -15.235 1.00 89.88 74 PRO A C 1
ATOM 534 O O . PRO A 1 74 ? 2.100 4.042 -15.809 1.00 89.88 74 PRO A O 1
ATOM 537 N N . LEU A 1 75 ? 4.202 3.263 -15.821 1.00 94.19 75 LEU A N 1
ATOM 538 C CA . LEU A 1 75 ? 4.072 2.677 -17.153 1.00 94.19 75 LEU A CA 1
ATOM 539 C C . LEU A 1 75 ? 2.992 1.590 -17.145 1.00 94.19 75 LEU A C 1
ATOM 541 O O . LEU A 1 75 ? 3.067 0.643 -16.362 1.00 94.19 75 LEU A O 1
ATOM 545 N N . SER A 1 76 ? 2.031 1.694 -18.063 1.00 95.50 76 SER A N 1
ATOM 546 C CA . SER A 1 76 ? 1.027 0.650 -18.252 1.00 95.50 76 SER A CA 1
ATOM 547 C C . SER A 1 76 ? 1.665 -0.661 -18.729 1.00 95.50 76 SER A C 1
ATOM 549 O O . SER A 1 76 ? 2.723 -0.677 -19.372 1.00 95.50 76 SER A O 1
ATOM 551 N N . ALA A 1 77 ? 0.996 -1.783 -18.449 1.00 94.75 77 ALA A N 1
ATOM 552 C CA . ALA A 1 77 ? 1.435 -3.102 -18.904 1.00 94.75 77 ALA A CA 1
ATOM 553 C C . ALA A 1 77 ? 1.541 -3.179 -20.439 1.00 94.75 77 ALA A C 1
ATOM 555 O O . ALA A 1 77 ? 2.490 -3.760 -20.969 1.00 94.75 77 ALA A O 1
ATOM 556 N N . GLU A 1 78 ? 0.610 -2.535 -21.147 1.00 95.94 78 GLU A N 1
ATOM 557 C CA . GLU A 1 78 ? 0.596 -2.419 -22.609 1.00 95.94 78 GLU A CA 1
ATOM 558 C C . GLU A 1 78 ? 1.824 -1.664 -23.112 1.00 95.94 78 GLU A C 1
ATOM 560 O O . GLU A 1 78 ? 2.561 -2.166 -23.962 1.00 95.94 78 GLU A O 1
ATOM 565 N N . ARG A 1 79 ? 2.127 -0.503 -22.518 1.00 96.88 79 ARG A N 1
ATOM 566 C CA . ARG A 1 79 ? 3.299 0.282 -22.907 1.00 96.88 79 ARG A CA 1
ATOM 567 C C . ARG A 1 79 ? 4.599 -0.480 -22.660 1.00 96.88 79 ARG A C 1
ATOM 569 O O . ARG A 1 79 ? 5.530 -0.409 -23.465 1.00 96.88 79 ARG A O 1
ATOM 576 N N . LEU A 1 80 ? 4.673 -1.234 -21.567 1.00 97.31 80 LEU A N 1
ATOM 577 C CA . LEU A 1 80 ? 5.823 -2.078 -21.260 1.00 97.31 80 LEU A CA 1
ATOM 578 C C . LEU A 1 80 ? 5.963 -3.243 -22.255 1.00 97.31 80 LEU A C 1
ATOM 580 O O . LEU A 1 80 ? 7.082 -3.574 -22.658 1.00 97.31 80 LEU A O 1
ATOM 584 N N . ALA A 1 81 ? 4.850 -3.836 -22.694 1.00 96.50 81 ALA A N 1
ATOM 585 C CA . ALA A 1 81 ? 4.830 -4.851 -23.746 1.00 96.50 81 ALA A CA 1
ATOM 586 C C . ALA A 1 81 ? 5.302 -4.285 -25.094 1.00 96.50 81 ALA A C 1
ATOM 588 O O . ALA A 1 81 ? 6.133 -4.909 -25.748 1.00 96.50 81 ALA A O 1
ATOM 589 N N . GLU A 1 82 ? 4.883 -3.076 -25.472 1.00 97.75 82 GLU A N 1
ATOM 590 C CA . GLU A 1 82 ? 5.370 -2.392 -26.679 1.00 97.75 82 GLU A CA 1
ATOM 591 C C . GLU A 1 82 ? 6.876 -2.100 -26.631 1.00 97.75 82 GLU A C 1
ATOM 593 O O . GLU A 1 82 ? 7.578 -2.239 -27.635 1.00 97.75 82 GLU A O 1
ATOM 598 N N . ILE A 1 83 ? 7.394 -1.656 -25.480 1.00 97.31 83 ILE A N 1
ATOM 599 C CA . ILE A 1 83 ? 8.838 -1.442 -25.288 1.00 97.31 83 ILE A CA 1
ATOM 600 C C . ILE A 1 83 ? 9.583 -2.773 -25.422 1.00 97.31 83 ILE A C 1
ATOM 602 O O . ILE A 1 83 ? 10.589 -2.831 -26.125 1.00 97.31 83 ILE A O 1
ATOM 606 N N . THR A 1 84 ? 9.061 -3.838 -24.806 1.00 97.62 84 THR A N 1
ATOM 607 C CA . THR A 1 84 ? 9.636 -5.190 -24.898 1.00 97.62 84 THR A CA 1
ATOM 608 C C . THR A 1 84 ? 9.664 -5.665 -26.350 1.00 97.62 84 THR A C 1
ATOM 610 O O . THR A 1 84 ? 10.723 -6.019 -26.851 1.00 97.62 84 THR A O 1
ATOM 613 N N . ALA A 1 85 ? 8.544 -5.563 -27.069 1.00 97.75 85 ALA A N 1
ATOM 614 C CA . ALA A 1 85 ? 8.446 -5.980 -28.464 1.00 97.75 85 ALA A CA 1
ATOM 615 C C . ALA A 1 85 ? 9.430 -5.224 -29.371 1.00 97.75 85 ALA A C 1
ATOM 617 O O . ALA A 1 85 ? 10.058 -5.828 -30.238 1.00 97.75 85 ALA A O 1
ATOM 618 N N . ARG A 1 86 ? 9.620 -3.913 -29.156 1.00 97.75 86 ARG A N 1
ATOM 619 C CA . ARG A 1 86 ? 10.633 -3.129 -29.885 1.00 97.75 86 ARG A CA 1
ATOM 620 C C . ARG A 1 86 ? 12.060 -3.570 -29.556 1.00 97.75 86 ARG A C 1
ATOM 622 O O . ARG A 1 86 ? 12.884 -3.639 -30.462 1.00 97.75 86 ARG A O 1
ATOM 629 N N . ALA A 1 87 ? 12.349 -3.868 -28.290 1.00 96.00 87 ALA A N 1
ATOM 630 C CA . ALA A 1 87 ? 13.661 -4.356 -27.868 1.00 96.00 87 ALA A CA 1
ATOM 631 C C . ALA A 1 87 ? 13.965 -5.764 -28.416 1.00 96.00 87 ALA A C 1
ATOM 633 O O . ALA A 1 87 ? 15.106 -6.045 -28.783 1.00 96.00 87 ALA A O 1
ATOM 634 N N . ASP A 1 88 ? 12.952 -6.626 -28.513 1.00 94.94 88 ASP A N 1
ATOM 635 C CA . ASP A 1 88 ? 13.070 -7.989 -29.040 1.00 94.94 88 ASP A CA 1
ATOM 636 C C . ASP A 1 88 ? 13.188 -8.016 -30.569 1.00 94.94 88 ASP A C 1
ATOM 638 O O . ASP A 1 88 ? 13.924 -8.836 -31.115 1.00 94.94 88 ASP A O 1
ATOM 642 N N . ALA A 1 89 ? 12.512 -7.096 -31.266 1.00 96.31 89 ALA A N 1
ATOM 643 C CA . ALA A 1 89 ? 12.610 -6.947 -32.718 1.00 96.31 89 ALA A CA 1
ATOM 644 C C . ALA A 1 89 ? 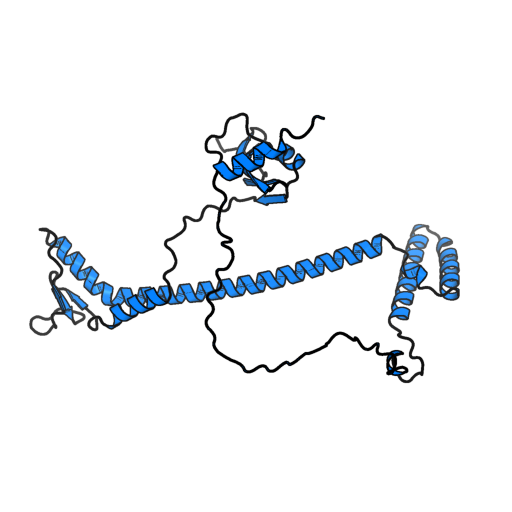13.955 -6.354 -33.182 1.00 96.31 89 ALA A C 1
ATOM 646 O O . ALA A 1 89 ? 14.307 -6.476 -34.357 1.00 96.31 89 ALA A O 1
ATOM 647 N N . ALA A 1 90 ? 14.706 -5.703 -32.287 1.00 95.06 90 ALA A N 1
ATOM 648 C CA . ALA A 1 90 ? 16.028 -5.170 -32.596 1.00 95.06 90 ALA A CA 1
ATOM 649 C C . ALA A 1 90 ? 17.055 -6.294 -32.811 1.00 95.06 90 ALA A C 1
ATOM 651 O O . ALA A 1 90 ? 16.983 -7.355 -32.184 1.00 95.06 90 ALA A O 1
ATOM 652 N N . THR A 1 91 ? 18.066 -6.040 -33.651 1.00 94.25 91 THR A N 1
ATOM 653 C CA . THR A 1 91 ? 19.123 -7.016 -33.950 1.00 94.25 91 THR A CA 1
ATOM 654 C C . THR A 1 91 ? 19.729 -7.606 -32.675 1.00 94.25 91 THR A C 1
ATOM 656 O O . THR A 1 91 ? 19.978 -6.900 -31.694 1.00 94.25 91 THR A O 1
ATOM 659 N N . ALA A 1 92 ? 19.969 -8.917 -32.667 1.00 93.00 92 ALA A N 1
ATOM 660 C CA . ALA A 1 92 ? 20.536 -9.596 -31.507 1.00 93.00 92 ALA A CA 1
ATOM 661 C C . ALA A 1 92 ? 21.891 -8.980 -31.114 1.00 93.00 92 ALA A C 1
ATOM 663 O O . ALA A 1 92 ? 22.744 -8.745 -31.974 1.00 93.00 92 ALA A O 1
ATOM 664 N N . GLY A 1 93 ? 22.060 -8.703 -29.819 1.00 91.81 93 GLY A N 1
ATOM 665 C CA . GLY A 1 93 ? 23.320 -8.235 -29.245 1.00 91.81 93 GLY A CA 1
ATOM 666 C C . GLY A 1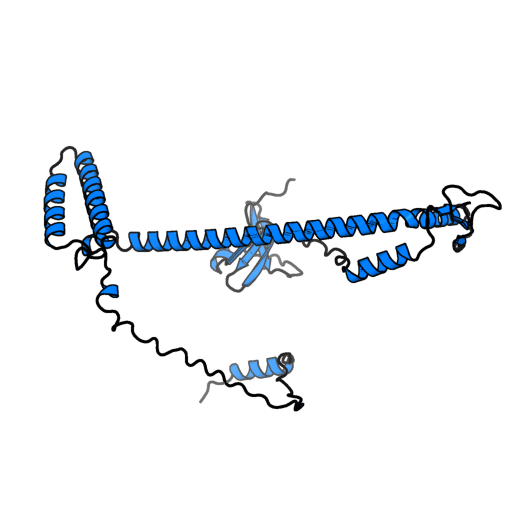 93 ? 24.321 -9.375 -28.983 1.00 91.81 93 GLY A C 1
ATOM 667 O O . GLY A 1 93 ? 24.024 -10.534 -29.281 1.00 91.81 93 GLY A O 1
ATOM 668 N N . PRO A 1 94 ? 25.488 -9.074 -28.386 1.00 93.75 94 PRO A N 1
ATOM 669 C CA . PRO A 1 94 ? 25.937 -7.734 -28.004 1.00 93.75 94 PRO A CA 1
ATOM 670 C C . PRO A 1 94 ? 26.220 -6.853 -29.226 1.00 93.75 94 PRO A C 1
ATOM 672 O O . PRO A 1 94 ? 26.463 -7.360 -30.323 1.00 93.75 94 PRO A O 1
ATOM 675 N N . TRP A 1 95 ? 26.146 -5.538 -29.030 1.00 95.94 95 TRP A N 1
ATOM 676 C CA . TRP A 1 95 ? 26.581 -4.552 -30.015 1.00 95.94 95 TRP A 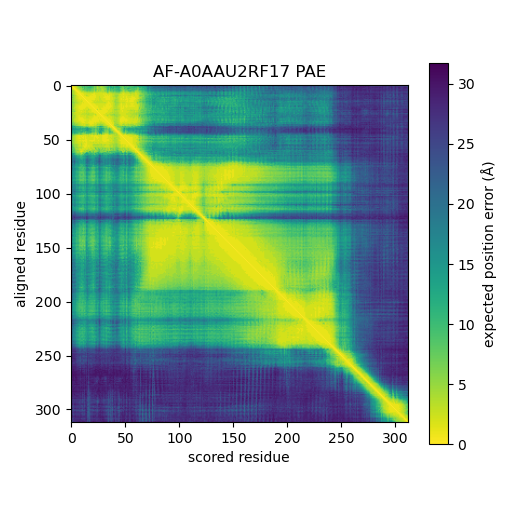CA 1
ATOM 677 C C . TRP A 1 95 ? 27.869 -3.892 -29.529 1.00 95.94 95 TRP A C 1
ATOM 679 O O . TRP A 1 95 ? 28.061 -3.693 -28.329 1.00 95.94 95 TRP A O 1
ATOM 689 N N . CYS A 1 96 ? 28.733 -3.533 -30.467 1.00 93.12 96 CYS A N 1
ATOM 690 C CA . CYS A 1 96 ? 29.937 -2.749 -30.230 1.00 93.12 96 CYS A CA 1
ATOM 691 C C . CYS A 1 96 ? 29.962 -1.552 -31.184 1.00 93.12 96 CYS A C 1
ATOM 693 O O . CYS A 1 96 ? 29.121 -1.433 -32.075 1.00 93.12 96 CYS A O 1
ATOM 695 N N . THR A 1 97 ? 30.917 -0.648 -30.988 1.00 93.62 97 THR A N 1
ATOM 696 C CA . THR A 1 97 ? 31.089 0.528 -31.842 1.00 93.62 97 THR A CA 1
ATOM 697 C C . THR A 1 97 ? 32.564 0.796 -32.112 1.00 93.62 97 THR A C 1
ATOM 699 O O . THR A 1 97 ? 33.410 0.571 -31.245 1.00 93.62 97 THR A O 1
ATOM 702 N N . ASP A 1 98 ? 32.871 1.299 -33.305 1.00 90.44 98 ASP A N 1
ATOM 703 C CA . ASP A 1 98 ? 34.187 1.823 -33.684 1.00 90.44 98 ASP A CA 1
ATOM 704 C C . ASP A 1 98 ? 34.294 3.356 -33.523 1.00 90.44 98 ASP A C 1
ATOM 706 O O . ASP A 1 98 ? 35.252 3.967 -34.002 1.00 90.44 98 ASP A O 1
ATOM 710 N N . ALA A 1 99 ? 33.343 3.948 -32.786 1.00 84.06 99 ALA A N 1
ATOM 711 C CA . ALA A 1 99 ? 33.086 5.373 -32.550 1.00 84.06 99 ALA A CA 1
ATOM 712 C C . ALA A 1 99 ? 32.118 6.063 -33.519 1.00 84.06 99 ALA A C 1
ATOM 714 O O . ALA A 1 99 ? 31.629 7.132 -33.168 1.00 84.06 99 ALA A O 1
ATOM 715 N N . TRP A 1 100 ? 31.839 5.494 -34.689 1.00 84.56 100 TRP A N 1
ATOM 716 C CA . TRP A 1 100 ? 30.973 6.124 -35.699 1.00 84.56 100 TRP A CA 1
ATOM 717 C C . TRP A 1 100 ? 29.807 5.231 -36.082 1.00 84.56 100 TRP A C 1
ATOM 719 O O . TRP A 1 100 ? 28.707 5.691 -36.387 1.00 84.56 100 TRP A O 1
ATOM 729 N N . GLU A 1 101 ? 30.064 3.933 -36.051 1.00 91.12 101 GLU A N 1
ATOM 730 C CA . GLU A 1 101 ? 29.146 2.914 -36.497 1.00 91.12 101 GLU A CA 1
ATOM 731 C C . GLU A 1 101 ? 28.906 1.909 -35.376 1.00 91.12 101 GLU A C 1
ATOM 733 O O . GLU A 1 101 ? 29.668 1.789 -34.408 1.00 91.12 101 GLU A O 1
ATOM 738 N N . ILE A 1 102 ? 27.791 1.204 -35.499 1.00 94.75 102 ILE A N 1
ATOM 739 C CA . ILE A 1 102 ? 27.349 0.174 -34.575 1.00 94.75 102 ILE A CA 1
ATOM 740 C C . ILE A 1 102 ? 27.440 -1.153 -35.306 1.00 94.75 102 ILE A C 1
ATOM 742 O O . ILE A 1 102 ? 26.957 -1.306 -36.430 1.00 94.75 102 ILE A O 1
ATOM 746 N N . TYR A 1 103 ? 28.034 -2.128 -34.637 1.00 95.25 103 TYR A N 1
ATOM 747 C CA . TYR A 1 103 ? 28.325 -3.436 -35.187 1.00 95.25 103 TYR A CA 1
ATOM 748 C C . TYR A 1 103 ? 27.812 -4.541 -34.276 1.00 95.25 103 TYR A C 1
ATOM 750 O O . TYR A 1 103 ? 27.791 -4.406 -33.052 1.00 95.25 103 TYR A O 1
ATOM 758 N N . GLN A 1 104 ? 27.441 -5.672 -34.867 1.00 95.44 104 GLN A N 1
ATOM 759 C CA . GLN A 1 104 ? 27.135 -6.880 -34.119 1.00 95.44 104 GLN A CA 1
ATOM 760 C C . GLN A 1 104 ? 28.423 -7.523 -33.597 1.00 95.44 104 GLN A C 1
ATOM 762 O O . GLN A 1 104 ? 29.366 -7.749 -34.360 1.00 95.44 104 GLN A O 1
ATOM 767 N N . GLY A 1 105 ? 28.434 -7.867 -32.311 1.00 92.62 105 GLY A N 1
ATOM 768 C CA . GLY A 1 105 ? 29.558 -8.499 -31.629 1.00 92.62 105 GLY A CA 1
ATOM 769 C C . GLY A 1 105 ? 29.975 -7.750 -30.367 1.00 92.62 105 GLY A C 1
ATOM 770 O O . GLY A 1 105 ? 29.556 -6.623 -30.119 1.00 92.62 105 GLY A O 1
ATOM 771 N N . ALA A 1 106 ? 30.803 -8.403 -29.550 1.00 92.19 106 ALA A N 1
ATOM 772 C CA . ALA A 1 106 ? 31.381 -7.792 -28.351 1.00 92.19 106 ALA A CA 1
ATOM 773 C C . ALA A 1 106 ? 32.565 -6.860 -28.675 1.00 92.19 106 ALA A C 1
ATOM 775 O O . ALA A 1 106 ? 32.871 -5.965 -27.895 1.00 92.19 106 ALA A O 1
ATOM 776 N N . GLU A 1 107 ? 33.212 -7.064 -29.825 1.00 93.25 107 GLU A N 1
ATOM 777 C CA . GLU A 1 107 ? 34.320 -6.256 -30.331 1.00 93.25 107 GLU A CA 1
ATOM 778 C C . GLU A 1 107 ? 34.177 -6.086 -31.848 1.00 93.25 107 GLU A C 1
ATOM 780 O O . GLU A 1 107 ? 33.665 -6.974 -32.541 1.00 93.25 107 GLU A O 1
ATOM 785 N N . TYR A 1 108 ? 34.629 -4.940 -32.357 1.00 94.19 108 TYR A N 1
ATOM 786 C CA . TYR A 1 108 ? 34.666 -4.674 -33.786 1.00 94.19 108 TYR A CA 1
ATOM 787 C C . TYR A 1 108 ? 35.868 -5.370 -34.430 1.00 94.19 108 TYR A C 1
ATOM 789 O O . TYR A 1 108 ? 37.017 -5.123 -34.066 1.00 94.19 108 TYR A O 1
ATOM 797 N N . VAL A 1 109 ? 35.602 -6.206 -35.433 1.00 93.62 109 VAL A N 1
ATOM 798 C CA . VAL A 1 109 ? 36.622 -6.879 -36.234 1.00 93.62 109 VAL A CA 1
ATOM 799 C C . VAL A 1 109 ? 36.431 -6.499 -37.707 1.00 93.62 109 VAL A C 1
ATOM 801 O O . VAL A 1 109 ? 35.434 -6.909 -38.317 1.00 93.62 109 VAL A O 1
ATOM 804 N N . PRO A 1 110 ? 37.371 -5.738 -38.307 1.00 93.06 110 PRO A N 1
ATOM 805 C CA . PRO A 1 110 ? 37.259 -5.274 -39.686 1.00 93.06 110 PRO A CA 1
ATOM 806 C C . PRO A 1 110 ? 37.003 -6.415 -40.676 1.00 93.06 110 PRO A C 1
ATOM 808 O O . PRO A 1 110 ? 37.741 -7.399 -40.716 1.00 93.06 110 PRO A O 1
ATOM 811 N N . GLY A 1 111 ? 35.950 -6.274 -41.484 1.00 92.00 111 GLY A N 1
ATOM 812 C CA . GLY A 1 111 ? 35.556 -7.261 -42.495 1.00 92.00 111 GLY A CA 1
ATOM 813 C C . GLY A 1 111 ? 34.848 -8.510 -41.956 1.00 92.00 111 GLY A C 1
ATOM 814 O O . GLY A 1 111 ? 34.492 -9.376 -42.754 1.00 92.00 111 GLY A O 1
ATOM 815 N N . ILE A 1 112 ? 34.631 -8.613 -40.640 1.00 93.62 112 ILE A N 1
ATOM 816 C CA . ILE A 1 112 ? 33.917 -9.734 -40.008 1.00 93.62 112 ILE A CA 1
ATOM 817 C C . ILE A 1 112 ? 32.641 -9.254 -39.313 1.00 93.62 112 ILE A C 1
ATOM 819 O O . ILE A 1 112 ? 31.598 -9.893 -39.451 1.00 93.62 112 ILE A O 1
ATOM 823 N N . SER A 1 113 ? 32.703 -8.149 -38.566 1.00 94.12 113 SER A N 1
ATOM 824 C CA . SER A 1 113 ? 31.551 -7.655 -37.808 1.00 94.12 113 SER A CA 1
ATOM 825 C C . SER A 1 113 ? 30.424 -7.177 -38.725 1.00 94.12 113 SER A C 1
ATOM 827 O O . SER A 1 113 ? 30.651 -6.426 -39.674 1.00 94.12 113 SER A O 1
ATOM 829 N N . PHE A 1 114 ? 29.192 -7.593 -38.424 1.00 95.00 114 PHE A N 1
ATOM 830 C CA . PHE A 1 114 ? 28.014 -7.199 -39.194 1.00 95.00 114 PHE A CA 1
ATOM 831 C C . PHE A 1 114 ? 27.608 -5.765 -38.842 1.00 95.00 114 PHE A C 1
ATOM 833 O O . PHE A 1 114 ? 27.382 -5.457 -37.672 1.00 95.00 114 PHE A O 1
ATOM 840 N N . TRP A 1 115 ? 27.523 -4.893 -39.843 1.00 95.44 115 TRP A N 1
ATOM 841 C CA . TRP A 1 115 ? 27.111 -3.502 -39.662 1.00 95.44 115 TRP A CA 1
ATOM 842 C C . TRP A 1 115 ? 25.620 -3.421 -39.305 1.00 95.44 115 TRP A C 1
ATOM 844 O O . TRP A 1 115 ? 24.775 -3.960 -40.019 1.00 95.44 115 TRP A O 1
ATOM 854 N N . ILE A 1 116 ? 25.301 -2.768 -38.186 1.00 93.62 116 ILE A N 1
ATOM 855 C CA . ILE A 1 116 ? 23.929 -2.558 -37.694 1.00 93.62 116 ILE A CA 1
ATOM 856 C C . ILE A 1 116 ? 23.386 -1.211 -38.169 1.00 93.62 116 ILE A C 1
ATOM 858 O O . ILE A 1 116 ? 22.223 -1.123 -38.560 1.00 93.62 116 ILE A O 1
ATOM 862 N N . GLY A 1 117 ? 24.217 -0.169 -38.115 1.00 92.31 117 GLY A N 1
ATOM 863 C CA . GLY A 1 117 ? 23.834 1.194 -38.465 1.00 92.31 117 GLY A CA 1
ATOM 864 C C . GLY A 1 117 ? 24.921 2.220 -38.141 1.00 92.31 117 GLY A C 1
ATOM 865 O O . GLY A 1 117 ? 25.883 1.919 -37.439 1.00 92.31 117 GLY A O 1
ATOM 866 N N . GLU A 1 118 ? 24.739 3.446 -38.627 1.00 89.75 118 GLU A N 1
ATOM 867 C CA . GLU A 1 118 ? 25.562 4.618 -38.295 1.00 89.75 118 GLU A CA 1
ATOM 868 C C . GLU A 1 118 ? 24.776 5.530 -37.338 1.00 89.75 118 GLU A C 1
ATOM 870 O O . GLU A 1 118 ? 23.557 5.677 -37.480 1.00 89.75 118 GLU A O 1
ATOM 875 N N . THR A 1 119 ? 25.438 6.150 -36.359 1.00 83.12 119 THR A N 1
ATOM 876 C CA . THR A 1 119 ? 24.795 7.191 -35.542 1.00 83.12 119 THR A CA 1
ATOM 877 C C . THR A 1 119 ? 24.694 8.501 -36.317 1.00 83.12 119 THR A C 1
ATOM 879 O O . THR A 1 119 ? 25.629 8.895 -37.011 1.00 83.12 119 THR A O 1
ATOM 882 N N . CYS A 1 120 ? 23.565 9.206 -36.202 1.00 72.81 120 CYS A N 1
ATOM 883 C CA . CYS A 1 120 ? 23.396 10.514 -36.835 1.00 72.81 120 CYS A CA 1
ATOM 884 C C . CYS A 1 120 ? 24.509 11.476 -36.393 1.00 72.81 120 CYS A C 1
ATOM 886 O O . CYS A 1 120 ? 24.598 11.800 -35.213 1.00 72.81 120 CYS A O 1
ATOM 888 N N . ARG A 1 121 ? 25.298 11.990 -37.346 1.00 71.88 121 ARG A N 1
ATOM 889 C CA . ARG A 1 121 ? 26.317 13.023 -37.097 1.00 71.88 121 ARG A CA 1
ATOM 890 C C . ARG A 1 121 ? 25.639 14.367 -36.855 1.00 71.88 121 ARG A C 1
ATOM 892 O O . ARG A 1 121 ? 25.434 15.155 -37.778 1.00 71.88 121 ARG A O 1
ATOM 899 N N . GLY A 1 122 ? 25.197 14.585 -35.622 1.00 61.03 122 GLY A N 1
ATOM 900 C CA . GLY A 1 122 ? 24.490 15.801 -35.224 1.00 61.03 122 GLY A CA 1
ATOM 901 C C . GLY A 1 122 ? 25.424 16.979 -34.954 1.00 61.03 122 GLY A C 1
ATOM 902 O O . GLY A 1 122 ? 24.986 18.129 -34.996 1.00 61.03 122 GLY A O 1
ATOM 903 N N . THR A 1 123 ? 26.707 16.715 -34.688 1.00 62.53 123 THR A N 1
ATOM 904 C CA . THR A 1 123 ? 27.671 17.739 -34.271 1.00 62.53 123 THR A CA 1
ATOM 905 C C . THR A 1 123 ? 28.981 17.634 -35.048 1.00 62.53 123 THR A C 1
ATOM 907 O O . THR A 1 123 ? 29.324 16.596 -35.601 1.00 62.53 123 THR A O 1
ATOM 910 N N . SER A 1 124 ? 29.740 18.727 -35.108 1.00 67.12 124 SER A N 1
ATOM 911 C CA . SER A 1 124 ? 31.103 18.734 -35.655 1.00 67.12 124 SER A CA 1
ATOM 912 C C . SER A 1 124 ? 32.157 18.207 -34.664 1.00 67.12 124 SER A C 1
ATOM 914 O O . SER A 1 124 ? 33.353 18.311 -34.941 1.00 67.12 124 SER A O 1
ATOM 916 N N . GLU A 1 125 ? 31.750 17.680 -33.503 1.00 82.00 125 GLU A N 1
ATOM 917 C CA . GLU A 1 125 ? 32.650 17.248 -32.433 1.00 82.00 125 GLU A CA 1
ATOM 918 C C . GLU A 1 125 ? 32.739 15.721 -32.357 1.00 82.00 125 GLU A C 1
ATOM 920 O O . GLU A 1 125 ? 31.831 15.048 -31.878 1.00 82.00 125 GLU A O 1
ATOM 925 N N . LEU A 1 126 ? 33.897 15.173 -32.747 1.00 80.50 126 LEU A N 1
ATOM 926 C CA . LEU A 1 126 ? 34.123 13.721 -32.822 1.00 80.50 126 LEU A CA 1
ATOM 927 C C . LEU A 1 126 ? 33.883 12.972 -31.493 1.00 80.50 126 LEU A C 1
ATOM 929 O O . LEU A 1 126 ? 33.694 11.759 -31.484 1.00 80.50 126 LEU A O 1
ATOM 933 N N . GLY A 1 127 ? 33.943 13.676 -30.360 1.00 85.12 127 GLY A N 1
ATOM 934 C CA . GLY A 1 127 ? 33.695 13.091 -29.044 1.00 85.12 127 GLY A CA 1
ATOM 935 C C . GLY A 1 127 ? 32.225 12.753 -28.791 1.00 85.12 127 GLY A C 1
ATOM 936 O O . GLY A 1 127 ? 31.954 11.753 -28.127 1.00 85.12 127 GLY A O 1
ATOM 937 N N . GLN A 1 128 ? 31.295 13.548 -29.328 1.00 85.69 128 GLN A N 1
ATOM 938 C CA . GLN A 1 128 ? 29.861 13.357 -29.110 1.00 85.69 128 GLN A CA 1
ATOM 939 C C . GLN A 1 128 ? 29.340 12.156 -29.897 1.00 85.69 128 GLN A C 1
ATOM 941 O O . GLN A 1 128 ? 28.677 11.300 -29.322 1.00 85.69 128 GLN A O 1
ATOM 946 N N . ASP A 1 129 ? 29.723 12.034 -31.169 1.00 84.62 129 ASP A N 1
ATOM 947 C CA . ASP A 1 129 ? 29.283 10.922 -32.020 1.00 84.62 129 ASP A CA 1
ATOM 948 C C . ASP A 1 129 ? 29.730 9.565 -31.435 1.00 84.62 129 ASP A C 1
ATOM 950 O O . ASP A 1 129 ? 28.952 8.611 -31.369 1.00 84.62 129 ASP A O 1
ATOM 954 N N . ARG A 1 130 ? 30.944 9.512 -30.860 1.00 87.38 130 ARG A N 1
ATOM 955 C CA . ARG A 1 130 ? 31.430 8.345 -30.106 1.00 87.38 130 ARG A CA 1
ATOM 956 C C . ARG A 1 130 ? 30.558 8.024 -28.890 1.00 87.38 130 ARG A C 1
ATOM 958 O O . ARG A 1 130 ? 30.331 6.847 -28.603 1.00 87.38 130 ARG A O 1
ATOM 965 N N . ALA A 1 131 ? 30.139 9.040 -28.138 1.00 88.31 131 ALA A N 1
ATOM 966 C CA . ALA A 1 131 ? 29.309 8.855 -26.951 1.00 88.31 131 ALA A CA 1
ATOM 967 C C . ALA A 1 131 ? 27.911 8.342 -27.326 1.00 88.31 131 ALA A C 1
ATOM 969 O O . ALA A 1 131 ? 27.410 7.418 -26.684 1.00 88.31 131 ALA A O 1
ATOM 970 N N . ASP A 1 132 ? 27.330 8.872 -28.401 1.00 88.31 132 ASP A N 1
ATOM 971 C CA . ASP A 1 132 ? 26.023 8.455 -28.905 1.00 88.31 132 ASP A CA 1
ATOM 972 C C . ASP A 1 132 ? 26.062 7.001 -29.404 1.00 88.31 132 ASP A C 1
ATOM 974 O O . ASP A 1 132 ? 25.198 6.198 -29.044 1.00 88.31 132 ASP A O 1
ATOM 978 N N . ALA A 1 133 ? 27.099 6.608 -30.153 1.00 89.50 133 ALA A N 1
ATOM 979 C CA . ALA A 1 133 ? 27.255 5.230 -30.624 1.00 89.50 133 ALA A CA 1
ATOM 980 C C . ALA A 1 133 ? 27.445 4.237 -29.468 1.00 89.50 133 ALA A C 1
ATOM 982 O O . ALA A 1 133 ? 26.846 3.157 -29.467 1.00 89.50 133 ALA A O 1
ATOM 983 N N . ALA A 1 134 ? 28.213 4.620 -28.443 1.00 89.88 134 ALA A N 1
ATOM 984 C CA . ALA A 1 134 ? 28.368 3.821 -27.232 1.00 89.88 134 ALA A CA 1
ATOM 985 C C . ALA A 1 134 ? 27.045 3.682 -26.457 1.00 89.88 134 ALA A C 1
ATOM 987 O O . ALA A 1 134 ? 26.723 2.585 -25.998 1.00 89.88 134 ALA A O 1
ATOM 988 N N . PHE A 1 135 ? 26.256 4.757 -26.351 1.00 93.44 135 PHE A N 1
ATOM 989 C CA . PHE A 1 135 ? 24.937 4.731 -25.718 1.00 93.44 135 PHE A CA 1
ATOM 990 C C . PHE A 1 135 ? 23.975 3.782 -26.443 1.00 93.44 135 PHE A C 1
ATOM 992 O O . PHE A 1 135 ? 23.349 2.938 -25.802 1.00 93.44 135 PHE A O 1
ATOM 999 N N . VAL A 1 136 ? 23.885 3.858 -27.775 1.00 93.19 136 VAL A N 1
ATOM 1000 C CA . VAL A 1 136 ? 23.006 2.969 -28.555 1.00 93.19 136 VAL A CA 1
ATOM 1001 C C . VAL A 1 136 ? 23.465 1.510 -28.458 1.00 93.19 136 VAL A C 1
ATOM 1003 O O . VAL A 1 136 ? 22.626 0.618 -28.318 1.00 93.19 136 VAL A O 1
ATOM 1006 N N . ALA A 1 137 ? 24.777 1.252 -28.473 1.00 92.12 137 ALA A N 1
ATOM 1007 C CA . ALA A 1 137 ? 25.315 -0.092 -28.272 1.00 92.12 137 ALA A CA 1
ATOM 1008 C C . ALA A 1 137 ? 24.940 -0.664 -26.890 1.00 92.12 137 ALA A C 1
ATOM 1010 O O . ALA A 1 137 ? 24.481 -1.805 -26.801 1.00 92.12 137 ALA A O 1
ATOM 1011 N N . ALA A 1 138 ? 25.066 0.135 -25.824 1.00 93.56 138 ALA A N 1
ATOM 1012 C CA . ALA A 1 138 ? 24.708 -0.262 -24.459 1.00 93.56 138 ALA A CA 1
ATOM 1013 C C . ALA A 1 138 ? 23.195 -0.481 -24.275 1.00 93.56 138 ALA A C 1
ATOM 1015 O O . ALA A 1 138 ? 22.780 -1.452 -23.634 1.00 93.56 138 ALA A O 1
ATOM 1016 N N . ALA A 1 139 ? 22.361 0.346 -24.919 1.00 94.88 139 ALA A N 1
ATOM 1017 C CA . ALA A 1 139 ? 20.903 0.267 -24.835 1.00 94.88 139 ALA A CA 1
ATOM 1018 C C . ALA A 1 139 ? 20.349 -1.119 -25.207 1.00 94.88 139 ALA A C 1
ATOM 1020 O O . ALA A 1 139 ? 19.304 -1.522 -24.690 1.00 94.88 139 ALA A O 1
ATOM 1021 N N . ARG A 1 140 ? 21.055 -1.888 -26.053 1.00 95.56 140 ARG A N 1
ATOM 1022 C CA . ARG A 1 140 ? 20.638 -3.247 -26.422 1.00 95.56 140 ARG A CA 1
ATOM 1023 C C . ARG A 1 140 ? 20.549 -4.198 -25.227 1.00 95.56 140 ARG A C 1
ATOM 1025 O O . ARG A 1 140 ? 19.695 -5.091 -25.243 1.00 95.56 140 ARG A O 1
ATOM 1032 N N . SER A 1 141 ? 21.411 -4.007 -24.232 1.00 95.00 141 SER A N 1
ATOM 1033 C CA . SER A 1 141 ? 21.445 -4.779 -22.986 1.00 95.00 141 SER A CA 1
ATOM 1034 C C . SER A 1 141 ? 20.672 -4.080 -21.869 1.00 95.00 141 SER A C 1
ATOM 1036 O O . SER A 1 141 ? 19.928 -4.734 -21.137 1.00 95.00 141 SER A O 1
ATOM 1038 N N . ASP A 1 142 ? 20.794 -2.754 -21.771 1.00 97.38 142 ASP A N 1
ATOM 1039 C CA . ASP A 1 142 ? 20.207 -1.983 -20.673 1.00 97.38 142 ASP A CA 1
ATOM 1040 C C . ASP A 1 142 ? 18.677 -1.937 -20.740 1.00 97.38 142 ASP A C 1
ATOM 1042 O O . ASP A 1 142 ? 18.013 -2.082 -19.715 1.00 97.38 142 ASP A O 1
ATOM 1046 N N . VAL A 1 143 ? 18.081 -1.795 -21.932 1.00 96.75 143 VAL A N 1
ATOM 1047 C CA . VAL A 1 143 ? 16.616 -1.704 -22.067 1.00 96.75 143 VAL A CA 1
ATOM 1048 C C . VAL A 1 143 ? 15.915 -2.981 -21.579 1.00 96.75 143 VAL A C 1
ATOM 1050 O O . VAL A 1 143 ? 15.027 -2.857 -20.733 1.00 96.75 143 VAL A O 1
ATOM 1053 N N . PRO A 1 144 ? 16.289 -4.206 -22.012 1.00 96.56 144 PRO A N 1
ATOM 1054 C CA . PRO A 1 144 ? 15.715 -5.429 -21.446 1.00 96.56 144 PRO A CA 1
ATOM 1055 C C . PRO A 1 144 ? 15.868 -5.539 -19.922 1.00 96.56 144 PRO A C 1
ATOM 1057 O O . PRO A 1 144 ? 14.924 -5.949 -19.244 1.00 96.56 144 PRO A O 1
ATOM 1060 N N . ALA A 1 145 ? 17.023 -5.143 -19.373 1.00 96.75 145 ALA A N 1
ATOM 1061 C CA . ALA A 1 145 ? 17.267 -5.164 -17.931 1.00 96.75 145 ALA A CA 1
ATOM 1062 C C . ALA A 1 145 ? 16.344 -4.189 -17.177 1.00 96.75 145 ALA A C 1
ATOM 1064 O O . ALA A 1 145 ? 15.734 -4.565 -16.176 1.00 96.75 145 ALA A O 1
ATOM 1065 N N . LEU A 1 146 ? 16.171 -2.969 -17.691 1.00 97.38 146 LEU A N 1
ATOM 1066 C CA . LEU A 1 146 ? 15.259 -1.973 -17.124 1.00 97.38 146 LEU A CA 1
ATOM 1067 C C . LEU A 1 146 ? 13.794 -2.422 -17.201 1.00 97.38 146 LEU A C 1
ATOM 1069 O O . LEU A 1 146 ? 13.059 -2.265 -16.231 1.00 97.38 146 LEU A O 1
ATOM 1073 N N . VAL A 1 147 ? 13.360 -3.031 -18.309 1.00 97.12 147 VAL A N 1
ATOM 1074 C CA . VAL A 1 147 ? 12.003 -3.597 -18.431 1.00 97.12 147 VAL A CA 1
ATOM 1075 C C . VAL A 1 147 ? 11.783 -4.701 -17.393 1.00 97.12 147 VAL A C 1
ATOM 1077 O O . VAL A 1 147 ? 10.725 -4.745 -16.762 1.00 97.12 147 VAL A O 1
ATOM 1080 N N . ALA A 1 148 ? 12.762 -5.588 -17.191 1.00 96.75 148 ALA A N 1
ATOM 1081 C CA . ALA A 1 148 ? 12.681 -6.634 -16.172 1.00 96.75 148 ALA A CA 1
ATOM 1082 C C . ALA A 1 148 ? 12.566 -6.045 -14.756 1.00 96.75 148 ALA A C 1
ATOM 1084 O O . ALA A 1 148 ? 11.749 -6.511 -13.961 1.00 96.75 148 ALA A O 1
ATOM 1085 N N . GLU A 1 149 ? 13.320 -4.986 -14.465 1.00 97.75 149 GLU A N 1
ATOM 1086 C CA . GLU A 1 149 ? 13.256 -4.286 -13.183 1.00 97.75 149 GLU A CA 1
ATOM 1087 C C . GLU A 1 149 ? 11.904 -3.595 -12.962 1.00 97.75 149 GLU A C 1
ATOM 1089 O O . GLU A 1 149 ? 11.312 -3.750 -11.896 1.00 97.75 149 GLU A O 1
ATOM 1094 N N . VAL A 1 150 ? 11.352 -2.917 -13.974 1.00 96.62 150 VAL A N 1
ATOM 1095 C CA . VAL A 1 150 ? 10.009 -2.314 -13.893 1.00 96.62 150 VAL A CA 1
ATOM 1096 C C . VAL A 1 150 ? 8.946 -3.381 -13.617 1.00 96.62 150 VAL A C 1
ATOM 1098 O O . VAL A 1 150 ? 8.088 -3.179 -12.761 1.00 96.62 150 VAL A O 1
ATOM 1101 N N . ARG A 1 151 ? 9.019 -4.554 -14.268 1.00 96.31 151 ARG A N 1
ATOM 1102 C CA . ARG A 1 151 ? 8.108 -5.679 -13.976 1.00 96.31 151 ARG A CA 1
ATOM 1103 C C . ARG A 1 151 ? 8.237 -6.165 -12.537 1.00 96.31 151 ARG A C 1
ATOM 1105 O O . ARG A 1 151 ? 7.225 -6.409 -11.886 1.00 96.31 151 ARG A O 1
ATOM 1112 N N . ARG A 1 152 ? 9.468 -6.298 -12.035 1.00 97.38 152 ARG A N 1
ATOM 1113 C CA . ARG A 1 152 ? 9.733 -6.702 -10.648 1.00 97.38 152 ARG A CA 1
ATOM 1114 C C . ARG A 1 152 ? 9.140 -5.700 -9.659 1.00 97.38 152 ARG A C 1
ATOM 1116 O O . ARG A 1 152 ? 8.498 -6.108 -8.695 1.00 97.38 152 ARG A O 1
ATOM 1123 N N . GLN A 1 153 ? 9.332 -4.406 -9.905 1.00 96.19 153 GLN A N 1
ATOM 1124 C CA . GLN A 1 153 ? 8.782 -3.341 -9.069 1.00 96.19 153 GLN A CA 1
ATOM 1125 C C . GLN A 1 153 ? 7.253 -3.329 -9.102 1.00 96.19 153 GLN A C 1
ATOM 1127 O O . GLN A 1 153 ? 6.638 -3.283 -8.042 1.00 96.19 153 GLN A O 1
ATOM 1132 N N . ALA A 1 154 ? 6.640 -3.455 -10.281 1.00 94.12 154 ALA A N 1
ATOM 1133 C CA . ALA A 1 154 ? 5.187 -3.535 -10.419 1.00 94.12 154 ALA A CA 1
ATOM 1134 C C . ALA A 1 154 ? 4.602 -4.738 -9.660 1.00 94.12 154 ALA A C 1
ATOM 1136 O O . ALA A 1 154 ? 3.620 -4.590 -8.938 1.00 94.12 154 ALA A O 1
ATOM 1137 N N . ALA A 1 155 ? 5.242 -5.910 -9.748 1.00 95.62 155 ALA A N 1
ATOM 1138 C CA . ALA A 1 155 ? 4.837 -7.088 -8.984 1.00 95.62 155 ALA A CA 1
ATOM 1139 C C . ALA A 1 155 ? 4.949 -6.862 -7.467 1.00 95.62 155 ALA A C 1
ATOM 1141 O O . ALA A 1 155 ? 4.048 -7.236 -6.720 1.00 95.62 155 ALA A O 1
ATOM 1142 N N . ARG A 1 156 ? 6.024 -6.206 -7.008 1.00 96.69 156 ARG A N 1
ATOM 1143 C CA . ARG A 1 156 ? 6.203 -5.877 -5.588 1.00 96.69 156 ARG A CA 1
ATOM 1144 C C . ARG A 1 156 ? 5.172 -4.864 -5.087 1.00 96.69 156 ARG A C 1
ATOM 1146 O O . ARG A 1 156 ? 4.719 -4.989 -3.955 1.00 96.69 156 ARG A O 1
ATOM 1153 N N . ILE A 1 157 ? 4.811 -3.872 -5.900 1.00 94.62 157 ILE A N 1
ATOM 1154 C CA . ILE A 1 157 ? 3.755 -2.908 -5.563 1.00 94.62 157 ILE A CA 1
ATOM 1155 C C . ILE A 1 157 ? 2.417 -3.636 -5.413 1.00 94.62 157 ILE A C 1
ATOM 1157 O O . ILE A 1 157 ? 1.772 -3.477 -4.385 1.00 94.62 157 ILE A O 1
ATOM 1161 N N . ALA A 1 158 ? 2.057 -4.499 -6.367 1.00 94.19 158 ALA A N 1
ATOM 1162 C CA . ALA A 1 158 ? 0.816 -5.273 -6.301 1.00 94.19 158 ALA A CA 1
ATOM 1163 C C . ALA A 1 158 ? 0.744 -6.179 -5.054 1.00 94.19 158 ALA A C 1
ATOM 1165 O O . ALA A 1 158 ? -0.301 -6.274 -4.414 1.00 94.19 158 ALA A O 1
ATOM 1166 N N . GLU A 1 159 ? 1.857 -6.815 -4.672 1.00 97.38 159 GLU A N 1
ATOM 1167 C CA . GLU A 1 159 ? 1.955 -7.610 -3.439 1.00 97.38 159 GLU A CA 1
ATOM 1168 C C . GLU A 1 159 ? 1.715 -6.755 -2.185 1.00 97.38 159 GLU A C 1
ATOM 1170 O O . GLU A 1 159 ? 0.909 -7.119 -1.331 1.00 97.38 159 GLU A O 1
ATOM 1175 N N . LEU A 1 160 ? 2.373 -5.595 -2.091 1.00 96.19 160 LEU A N 1
ATOM 1176 C CA . LEU A 1 160 ? 2.216 -4.674 -0.962 1.00 96.19 160 LEU A CA 1
ATOM 1177 C C . LEU A 1 160 ? 0.800 -4.092 -0.875 1.00 96.19 160 LEU A C 1
ATOM 1179 O O . LEU A 1 160 ? 0.277 -3.895 0.220 1.00 96.19 160 LEU A O 1
ATOM 1183 N N . GLU A 1 161 ? 0.164 -3.812 -2.010 1.00 95.19 161 GLU A N 1
ATOM 1184 C CA . GLU A 1 161 ? -1.222 -3.342 -2.048 1.00 95.19 161 GLU A CA 1
ATOM 1185 C C . GLU A 1 161 ? -2.200 -4.416 -1.563 1.00 95.19 161 GLU A C 1
ATOM 1187 O O . GLU A 1 161 ? -3.123 -4.093 -0.811 1.00 95.19 161 GLU A O 1
ATOM 1192 N N . ALA A 1 162 ? -1.967 -5.683 -1.919 1.00 95.00 162 ALA A N 1
ATOM 1193 C CA . ALA A 1 162 ? -2.745 -6.811 -1.416 1.00 95.00 162 ALA A CA 1
ATOM 1194 C C . ALA A 1 162 ? -2.553 -7.017 0.098 1.00 95.00 162 ALA A C 1
ATOM 1196 O O . ALA A 1 162 ? -3.534 -7.187 0.823 1.00 95.00 162 ALA A O 1
ATOM 1197 N N . GLU A 1 163 ? -1.315 -6.937 0.599 1.00 96.62 163 GLU A N 1
ATOM 1198 C CA . GLU A 1 163 ? -1.014 -7.010 2.038 1.00 96.62 163 GLU A CA 1
ATOM 1199 C C . GLU A 1 163 ? -1.693 -5.871 2.812 1.00 96.62 163 GLU A C 1
ATOM 1201 O O . GLU A 1 163 ? -2.324 -6.099 3.849 1.00 96.62 163 GLU A O 1
ATOM 1206 N N . ARG A 1 164 ? -1.631 -4.642 2.282 1.00 96.56 164 ARG A N 1
ATOM 1207 C CA . ARG A 1 164 ? -2.316 -3.480 2.861 1.00 96.56 164 ARG A CA 1
ATOM 1208 C C . ARG A 1 164 ? -3.826 -3.692 2.907 1.00 96.56 164 ARG A C 1
ATOM 1210 O O . ARG A 1 164 ? -4.440 -3.372 3.917 1.00 96.56 164 ARG A O 1
ATOM 1217 N N . HIS A 1 165 ? -4.426 -4.202 1.832 1.00 94.00 165 HIS A N 1
ATOM 1218 C CA . HIS A 1 165 ? -5.863 -4.465 1.791 1.00 94.00 165 HIS A CA 1
ATOM 1219 C C . HIS A 1 165 ? -6.274 -5.477 2.865 1.00 94.00 165 HIS A C 1
ATOM 1221 O O . HIS A 1 165 ? -7.150 -5.169 3.666 1.00 94.00 165 HIS A O 1
ATOM 1227 N N . SER A 1 166 ? -5.560 -6.601 2.969 1.00 95.50 166 SER A N 1
ATOM 1228 C CA . SER A 1 166 ? -5.810 -7.610 4.006 1.00 95.50 166 SER A CA 1
ATOM 1229 C C . SER A 1 166 ? -5.631 -7.060 5.426 1.00 95.50 166 SER A C 1
ATOM 1231 O O . SER A 1 166 ? -6.420 -7.362 6.318 1.00 95.50 166 SER A O 1
ATOM 1233 N N . THR A 1 167 ? -4.620 -6.215 5.646 1.00 94.62 167 THR A N 1
ATOM 1234 C CA . THR A 1 167 ? -4.397 -5.576 6.953 1.00 94.62 167 THR A CA 1
ATOM 1235 C C . THR A 1 167 ? -5.523 -4.607 7.307 1.00 94.62 167 THR A C 1
ATOM 1237 O O . THR A 1 167 ? -5.953 -4.564 8.458 1.00 94.62 167 THR A O 1
ATOM 1240 N N . ASN A 1 168 ? -6.013 -3.840 6.331 1.00 93.62 168 ASN A N 1
ATOM 1241 C CA . ASN A 1 168 ? -7.119 -2.912 6.541 1.00 93.62 168 ASN A CA 1
ATOM 1242 C C . ASN A 1 168 ? -8.422 -3.651 6.867 1.00 93.62 168 ASN A C 1
ATOM 1244 O O . ASN A 1 168 ? -9.116 -3.238 7.787 1.00 93.62 168 ASN A O 1
ATOM 1248 N N . GLU A 1 169 ? -8.717 -4.762 6.189 1.00 95.44 169 GLU A N 1
ATOM 1249 C CA . GLU A 1 169 ? -9.876 -5.605 6.518 1.00 95.44 169 GLU A CA 1
ATOM 1250 C C . GLU A 1 169 ? -9.793 -6.139 7.955 1.00 95.44 169 GLU A C 1
ATOM 1252 O O . GLU A 1 169 ? -10.738 -6.003 8.728 1.00 95.44 169 GLU A O 1
ATOM 1257 N N . ALA A 1 170 ? -8.629 -6.657 8.361 1.00 94.75 170 ALA A N 1
ATOM 1258 C CA . ALA A 1 170 ? -8.424 -7.130 9.730 1.00 94.75 170 ALA A CA 1
ATOM 1259 C C . ALA A 1 170 ? -8.565 -6.007 10.776 1.00 94.75 170 ALA A C 1
ATOM 1261 O O . ALA A 1 170 ? -9.034 -6.243 11.893 1.00 94.75 170 ALA A O 1
ATOM 1262 N N . LEU A 1 171 ? -8.151 -4.783 10.433 1.00 95.50 171 LEU A N 1
ATOM 1263 C CA . LEU A 1 171 ? -8.326 -3.615 11.290 1.00 95.50 171 LEU A CA 1
ATOM 1264 C C . LEU A 1 171 ? -9.804 -3.225 11.407 1.00 95.50 171 LEU A C 1
ATOM 1266 O O . LEU A 1 171 ? -10.261 -2.944 12.515 1.00 95.50 171 LEU A O 1
ATOM 1270 N N . ASP A 1 172 ? -10.547 -3.242 10.304 1.00 94.62 172 ASP A N 1
ATOM 1271 C CA . ASP A 1 172 ? -11.979 -2.940 10.288 1.00 94.62 172 ASP A CA 1
ATOM 1272 C C . ASP A 1 172 ? -12.768 -3.951 11.134 1.00 94.62 172 ASP A C 1
ATOM 1274 O O . ASP A 1 172 ? -13.576 -3.544 11.976 1.00 94.62 172 ASP A O 1
ATOM 1278 N N . ASP A 1 173 ? -12.466 -5.245 11.013 1.00 95.75 173 ASP A N 1
ATOM 1279 C CA . ASP A 1 173 ? -13.046 -6.303 11.850 1.00 95.75 173 ASP A CA 1
ATOM 1280 C C . ASP A 1 173 ? -12.755 -6.073 13.340 1.00 95.75 173 ASP A C 1
ATOM 1282 O O . ASP A 1 173 ? -13.645 -6.166 14.192 1.00 95.75 173 ASP A O 1
ATOM 1286 N N . ALA A 1 174 ? -11.510 -5.722 13.678 1.00 94.75 174 ALA A N 1
ATOM 1287 C CA . ALA A 1 174 ? -11.119 -5.434 15.054 1.00 94.75 174 ALA A CA 1
ATOM 1288 C C . ALA A 1 174 ? -11.843 -4.198 15.615 1.00 94.75 174 ALA A C 1
ATOM 1290 O O . ALA A 1 174 ? -12.269 -4.202 16.773 1.00 94.75 174 ALA A O 1
ATOM 1291 N N . VAL A 1 175 ? -12.024 -3.152 14.804 1.00 97.12 175 VAL A N 1
ATOM 1292 C CA . VAL A 1 175 ? -12.776 -1.947 15.181 1.00 97.12 175 VAL A CA 1
ATOM 1293 C C . VAL A 1 175 ? -14.251 -2.275 15.412 1.00 97.12 175 VAL A C 1
ATOM 1295 O O . VAL A 1 175 ? -14.830 -1.805 16.393 1.00 97.12 175 VAL A O 1
ATOM 1298 N N . GLN A 1 176 ? -14.864 -3.098 14.561 1.00 96.44 176 GLN A N 1
ATOM 1299 C CA . GLN A 1 176 ? -16.247 -3.544 14.749 1.00 96.44 176 GLN A CA 1
ATOM 1300 C C . GLN A 1 176 ? -16.404 -4.385 16.019 1.00 96.44 176 GLN A C 1
ATOM 1302 O O . GLN A 1 176 ? -17.309 -4.131 16.815 1.00 96.44 176 GLN A O 1
ATOM 1307 N N . ALA A 1 177 ? -15.491 -5.328 16.261 1.00 96.38 177 ALA A N 1
ATOM 1308 C CA . ALA A 1 177 ? -15.485 -6.135 17.477 1.00 96.38 177 ALA A CA 1
ATOM 1309 C C . ALA A 1 177 ? -15.325 -5.273 18.740 1.00 96.38 177 ALA A C 1
ATOM 1311 O O . ALA A 1 177 ? -15.974 -5.536 19.756 1.00 96.38 177 ALA A O 1
ATOM 1312 N N . LEU A 1 178 ? -14.496 -4.226 18.677 1.00 97.56 178 LEU A N 1
ATOM 1313 C CA . LEU A 1 178 ? -14.315 -3.284 19.778 1.00 97.56 178 LEU A CA 1
ATOM 1314 C C . LEU A 1 178 ? -15.588 -2.478 20.051 1.00 97.56 178 LEU A C 1
ATOM 1316 O O . LEU A 1 178 ? -15.978 -2.370 21.210 1.00 97.56 178 LEU A O 1
ATOM 1320 N N . ARG A 1 179 ? -16.261 -1.969 19.012 1.00 97.06 179 ARG A N 1
ATOM 1321 C CA . ARG A 1 179 ? -17.548 -1.267 19.158 1.00 97.06 179 ARG A CA 1
ATOM 1322 C C . ARG A 1 179 ? -18.604 -2.168 19.791 1.00 97.06 179 ARG A C 1
ATOM 1324 O O . ARG A 1 179 ? -19.167 -1.809 20.812 1.00 97.06 179 ARG A O 1
ATOM 1331 N N . ALA A 1 180 ? -18.752 -3.396 19.296 1.00 95.50 180 ALA A N 1
ATOM 1332 C CA . ALA A 1 180 ? -19.670 -4.371 19.885 1.00 95.50 180 ALA A CA 1
ATOM 1333 C C . ALA A 1 180 ? -19.314 -4.737 21.341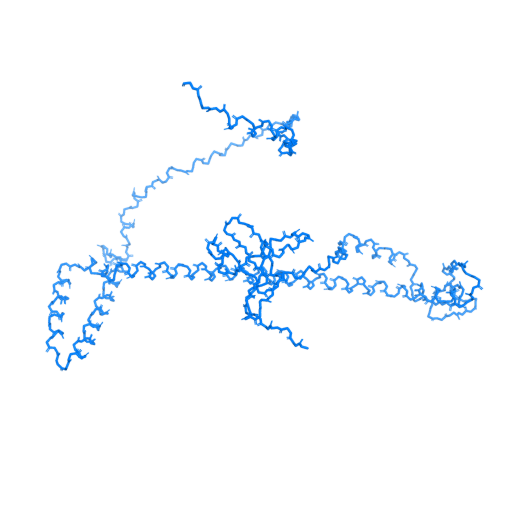 1.00 95.50 180 ALA A C 1
ATOM 1335 O O . ALA A 1 180 ? -20.176 -5.110 22.135 1.00 95.50 180 ALA A O 1
ATOM 1336 N N . ALA A 1 181 ? -18.036 -4.686 21.725 1.00 94.50 181 ALA A N 1
ATOM 1337 C CA . ALA A 1 181 ? -17.635 -4.853 23.119 1.00 94.50 181 ALA A CA 1
ATOM 1338 C C . ALA A 1 181 ? -17.986 -3.626 23.972 1.00 94.50 181 ALA A C 1
ATOM 1340 O O . ALA A 1 181 ? -18.436 -3.803 25.100 1.00 94.50 181 ALA A O 1
ATOM 1341 N N . GLN A 1 182 ? -17.805 -2.415 23.443 1.00 96.50 182 GLN A N 1
ATOM 1342 C CA . GLN A 1 182 ? -18.178 -1.169 24.114 1.00 96.50 182 GLN A CA 1
ATOM 1343 C C . GLN A 1 182 ? -19.688 -1.082 24.328 1.00 96.50 182 GLN A C 1
ATOM 1345 O O . GLN A 1 182 ? -20.098 -0.852 25.458 1.00 96.50 182 GLN A O 1
ATOM 1350 N N . ASP A 1 183 ? -20.490 -1.375 23.304 1.00 94.94 183 ASP A N 1
ATOM 1351 C CA . ASP A 1 183 ? -21.954 -1.378 23.397 1.00 94.94 183 ASP A CA 1
ATOM 1352 C C . ASP A 1 183 ? -22.425 -2.355 24.483 1.00 94.94 183 ASP A C 1
ATOM 1354 O O . ASP A 1 183 ? -23.171 -1.981 25.382 1.00 94.94 183 ASP A O 1
ATOM 1358 N N . ARG A 1 184 ? -21.872 -3.578 24.507 1.00 91.12 184 ARG A N 1
ATOM 1359 C CA . ARG A 1 184 ? -22.156 -4.553 25.577 1.00 91.12 184 ARG A CA 1
ATOM 1360 C C . ARG A 1 184 ? -21.760 -4.060 26.968 1.00 91.12 184 ARG A C 1
ATOM 1362 O O . ARG A 1 1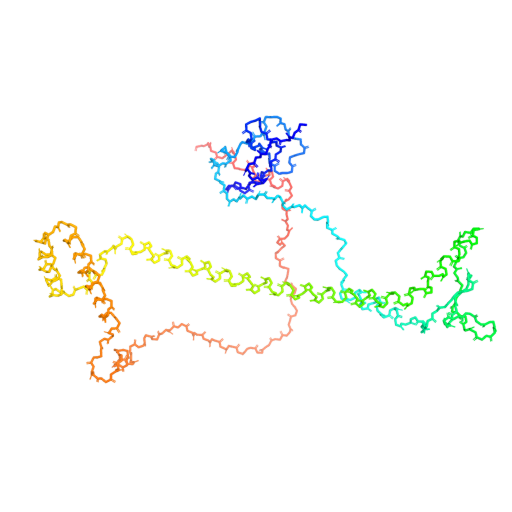84 ? -22.415 -4.416 27.942 1.00 91.12 184 ARG A O 1
ATOM 1369 N N . ILE A 1 185 ? -20.665 -3.309 27.093 1.00 90.62 185 ILE A N 1
ATOM 1370 C CA . ILE A 1 185 ? -20.266 -2.715 28.377 1.00 90.62 185 ILE A CA 1
ATOM 1371 C C . ILE A 1 185 ? -21.274 -1.641 28.781 1.00 90.62 185 ILE A C 1
ATOM 1373 O O . ILE A 1 185 ? -21.718 -1.658 29.923 1.00 90.62 185 ILE A O 1
ATOM 1377 N N . THR A 1 186 ? -21.673 -0.766 27.858 1.00 92.88 186 THR A N 1
ATOM 1378 C CA . THR A 1 186 ? -22.687 0.264 28.103 1.00 92.88 186 THR A CA 1
ATOM 1379 C C . THR A 1 186 ? -24.018 -0.353 28.529 1.00 92.88 186 THR A C 1
ATOM 1381 O O . THR A 1 186 ? -24.551 0.049 29.559 1.00 92.88 186 THR A O 1
ATOM 1384 N N . ASP A 1 187 ? -24.491 -1.400 27.850 1.00 89.56 187 ASP A N 1
ATOM 1385 C CA . ASP A 1 187 ? -25.712 -2.123 28.234 1.00 89.56 187 ASP A CA 1
ATOM 1386 C C . ASP A 1 187 ? -25.620 -2.686 29.668 1.00 89.56 187 ASP A C 1
ATOM 1388 O O . ASP A 1 187 ? -26.562 -2.596 30.462 1.00 89.56 187 ASP A O 1
ATOM 1392 N N . LEU A 1 188 ? -24.458 -3.241 30.041 1.00 87.75 188 LEU A N 1
ATOM 1393 C CA . LEU A 1 188 ? -24.203 -3.753 31.393 1.00 87.75 188 LEU A CA 1
ATOM 1394 C C . LEU A 1 188 ? -24.101 -2.641 32.450 1.00 87.75 188 LEU A C 1
ATOM 1396 O O . LEU A 1 188 ? -24.405 -2.887 33.621 1.00 87.75 188 LEU A O 1
ATOM 1400 N N . GLU A 1 189 ? -23.646 -1.448 32.070 1.00 91.00 189 GLU A N 1
ATOM 1401 C CA . GLU A 1 189 ? -23.538 -0.278 32.946 1.00 91.00 189 GLU A CA 1
ATOM 1402 C C . GLU A 1 189 ? -24.887 0.416 33.162 1.00 91.00 189 GLU A C 1
ATOM 1404 O O . GLU A 1 189 ? -25.153 0.879 34.272 1.00 91.00 189 GLU A O 1
ATOM 1409 N N . GLU A 1 190 ? -25.755 0.455 32.149 1.00 94.69 190 GLU A N 1
ATOM 1410 C CA . GLU A 1 190 ? -27.105 1.020 32.257 1.00 94.69 190 GLU A CA 1
ATOM 1411 C C . GLU A 1 190 ? -28.030 0.150 33.119 1.00 94.69 190 GLU A C 1
ATOM 1413 O O . GLU A 1 190 ? -28.879 0.679 33.841 1.00 94.69 190 GLU A O 1
ATOM 1418 N N . SER A 1 191 ? -27.834 -1.174 33.114 1.00 91.69 191 SER A N 1
ATOM 1419 C CA . SER A 1 191 ? -28.604 -2.106 33.944 1.00 91.69 191 SER A CA 1
ATOM 1420 C C . SER A 1 191 ? -27.707 -3.088 34.715 1.00 91.69 191 SER A C 1
ATOM 1422 O O . SER A 1 191 ? -27.676 -4.294 34.445 1.00 91.69 191 SER A O 1
ATOM 1424 N N . PRO A 1 192 ? -27.002 -2.622 35.767 1.00 86.44 192 PRO A N 1
ATOM 1425 C CA . PRO A 1 192 ? -26.073 -3.458 36.539 1.00 86.44 192 PRO A CA 1
ATOM 1426 C C . PRO A 1 192 ? -26.769 -4.610 37.291 1.00 86.44 192 PRO A C 1
ATOM 1428 O O . PRO A 1 192 ? -26.113 -5.560 37.751 1.00 86.44 192 PRO A O 1
ATOM 1431 N N . LEU A 1 193 ? -28.097 -4.520 37.418 1.00 89.44 193 LEU A N 1
ATOM 1432 C CA . LEU A 1 193 ? -28.986 -5.497 38.037 1.00 89.44 193 LEU A CA 1
ATOM 1433 C C . LEU A 1 193 ? -29.924 -6.189 37.033 1.00 89.44 193 LEU A C 1
ATOM 1435 O O . LEU A 1 193 ? -30.826 -6.877 37.491 1.00 89.44 193 LEU A O 1
ATOM 1439 N N . ALA A 1 194 ? -29.706 -6.094 35.713 1.00 87.44 194 ALA A N 1
ATOM 1440 C CA . ALA A 1 194 ? -30.508 -6.833 34.722 1.00 87.44 194 ALA A CA 1
ATOM 1441 C C . ALA A 1 194 ? -30.603 -8.333 35.057 1.00 87.44 194 ALA A C 1
ATOM 1443 O O . ALA A 1 194 ? -31.664 -8.938 35.001 1.00 87.44 194 ALA A O 1
ATOM 1444 N N . TRP A 1 195 ? -29.499 -8.917 35.534 1.00 89.00 195 TRP A N 1
ATOM 1445 C CA . TRP A 1 195 ? -29.445 -10.316 35.972 1.00 89.00 195 TRP A CA 1
ATOM 1446 C C . TRP A 1 195 ? -30.394 -10.654 37.138 1.00 89.00 195 TRP A C 1
ATOM 1448 O O . TRP A 1 195 ? -30.680 -11.827 37.359 1.00 89.00 195 TRP A O 1
ATOM 1458 N N . ALA A 1 196 ? -30.843 -9.667 37.918 1.00 89.31 196 ALA A N 1
ATOM 1459 C CA . ALA A 1 196 ? -31.780 -9.880 39.016 1.00 89.31 196 ALA A CA 1
ATOM 1460 C C . ALA A 1 196 ? -33.224 -10.058 38.519 1.00 89.31 196 ALA A C 1
ATOM 1462 O O . ALA A 1 196 ? -34.015 -10.687 39.217 1.00 89.31 196 ALA A O 1
ATOM 1463 N N . GLU A 1 197 ? -33.555 -9.546 37.327 1.00 89.00 197 GLU A N 1
ATOM 1464 C CA . GLU A 1 197 ? -34.860 -9.760 36.682 1.00 89.00 197 GLU A CA 1
ATOM 1465 C C . GLU A 1 197 ? -35.032 -11.216 36.220 1.00 89.00 197 GLU A C 1
ATOM 1467 O O . GLU A 1 197 ? -36.148 -11.728 36.205 1.00 89.00 197 GLU A O 1
ATOM 1472 N N . GLU A 1 198 ? -33.918 -11.902 35.947 1.00 87.50 198 GLU A N 1
ATOM 1473 C CA . GLU A 1 198 ? -33.873 -13.319 35.558 1.00 87.50 198 GLU A CA 1
ATOM 1474 C C . GLU A 1 198 ? -33.988 -14.289 36.747 1.00 87.50 198 GLU A C 1
ATOM 1476 O O . GLU A 1 198 ? -34.139 -15.500 36.569 1.00 87.50 198 GLU A O 1
ATOM 1481 N N . LEU A 1 199 ? -33.903 -13.798 37.989 1.00 89.38 199 LEU A N 1
ATOM 1482 C CA . LEU A 1 199 ? -34.072 -14.657 39.156 1.00 89.38 199 LEU A CA 1
ATOM 1483 C C . LEU A 1 199 ? -35.549 -14.999 39.343 1.00 89.38 199 LEU A C 1
ATOM 1485 O O . LEU A 1 199 ? -36.392 -14.123 39.542 1.00 89.38 199 LEU A O 1
ATOM 1489 N N . ASP A 1 200 ? -35.856 -16.295 39.406 1.00 91.62 200 ASP A N 1
ATOM 1490 C CA . ASP A 1 200 ? -37.159 -16.726 39.898 1.00 91.62 200 ASP A CA 1
ATOM 1491 C C . ASP A 1 200 ? -37.387 -16.234 41.342 1.00 91.62 200 ASP A C 1
ATOM 1493 O O . ASP A 1 200 ? -36.448 -15.946 42.093 1.00 91.62 200 ASP A O 1
ATOM 1497 N N . SER A 1 201 ? -38.651 -16.172 41.766 1.00 93.50 201 SER A N 1
ATOM 1498 C CA . SER A 1 201 ? -39.014 -15.616 43.075 1.00 93.50 201 SER A CA 1
ATOM 1499 C C . SER A 1 201 ? -38.291 -16.281 44.253 1.00 93.50 201 SER A C 1
ATOM 1501 O O . SER A 1 201 ? -37.997 -15.620 45.244 1.00 93.50 201 SER A O 1
ATOM 1503 N N . LYS A 1 202 ? -37.996 -17.585 44.170 1.00 93.31 202 LYS A N 1
ATOM 1504 C CA . LYS A 1 202 ? -37.302 -18.328 45.228 1.00 93.31 202 LYS A CA 1
ATOM 1505 C C . LYS A 1 202 ? -35.806 -18.018 45.220 1.00 93.31 202 LYS A C 1
ATOM 1507 O O . LYS A 1 202 ? -35.195 -17.905 46.282 1.00 93.31 202 LYS A O 1
ATOM 1512 N N . SER A 1 203 ? -35.214 -17.895 44.039 1.00 93.56 203 SER A N 1
ATOM 1513 C CA . SER A 1 203 ? -33.815 -17.511 43.856 1.00 93.56 203 SER A CA 1
ATOM 1514 C C . SER A 1 203 ? -33.562 -16.072 44.318 1.00 93.56 203 SER A C 1
ATOM 1516 O O . SER A 1 203 ? -32.566 -15.828 45.000 1.00 93.56 203 SER A O 1
ATOM 1518 N N . LEU A 1 204 ? -34.497 -15.153 44.059 1.00 94.56 204 LEU A N 1
ATOM 1519 C CA . LEU A 1 204 ? -34.462 -13.786 44.582 1.00 94.56 204 LEU A CA 1
ATOM 1520 C C . LEU A 1 204 ? -34.558 -13.753 46.117 1.00 94.56 204 LEU A C 1
ATOM 1522 O O . LEU A 1 204 ? -33.754 -13.082 46.761 1.00 94.56 204 LEU A O 1
ATOM 1526 N N . ASP A 1 205 ? -35.469 -14.525 46.718 1.00 95.81 205 ASP A N 1
ATOM 1527 C CA . ASP A 1 205 ? -35.576 -14.640 48.182 1.00 95.81 205 ASP A CA 1
ATOM 1528 C C . ASP A 1 205 ? -34.269 -15.154 48.807 1.00 95.81 205 ASP A C 1
ATOM 1530 O O . ASP A 1 205 ? -33.761 -14.587 49.778 1.00 95.81 205 ASP A O 1
ATOM 1534 N N . ASN A 1 206 ? -33.673 -16.196 48.219 1.00 95.06 206 ASN A N 1
ATOM 1535 C CA . ASN A 1 206 ? -32.391 -16.732 48.680 1.00 95.06 206 ASN A CA 1
ATOM 1536 C C . ASN A 1 206 ? -31.264 -15.696 48.579 1.00 95.06 206 ASN A C 1
ATOM 1538 O O . ASN A 1 206 ? -30.423 -15.621 49.477 1.00 95.06 206 ASN A O 1
ATOM 1542 N N . PHE A 1 207 ? -31.244 -14.897 47.507 1.00 94.88 207 PHE A N 1
ATOM 1543 C CA . PHE A 1 207 ? -30.281 -13.812 47.344 1.00 94.88 207 PHE A CA 1
ATOM 1544 C C . PHE A 1 207 ? -30.431 -12.763 48.452 1.00 94.88 207 PHE A C 1
ATOM 1546 O O . PHE A 1 207 ? -29.440 -12.410 49.087 1.00 94.88 207 PHE A O 1
ATOM 1553 N N . LEU A 1 208 ? -31.656 -12.311 48.737 1.00 96.06 208 LEU A N 1
ATOM 1554 C CA . LEU A 1 208 ? -31.917 -11.302 49.770 1.00 96.06 208 LEU A CA 1
ATOM 1555 C C . LEU A 1 208 ? -31.548 -11.796 51.177 1.00 96.06 208 LEU A C 1
ATOM 1557 O O . LEU A 1 208 ? -30.966 -11.040 51.956 1.00 96.06 208 LEU A O 1
ATOM 1561 N N . ILE A 1 209 ? -31.820 -13.068 51.492 1.00 96.56 209 ILE A N 1
ATOM 1562 C CA . ILE A 1 209 ? -31.419 -13.690 52.766 1.00 96.56 209 ILE A CA 1
ATOM 1563 C C . ILE A 1 209 ? -29.893 -13.725 52.894 1.00 96.56 209 ILE A C 1
ATOM 1565 O O . ILE A 1 209 ? -29.345 -13.355 53.934 1.00 96.56 209 ILE A O 1
ATOM 1569 N N . ALA A 1 210 ? -29.196 -14.153 51.842 1.00 95.25 210 ALA A N 1
ATOM 1570 C CA . ALA A 1 210 ? -27.741 -14.229 51.853 1.00 95.25 210 ALA A CA 1
ATOM 1571 C C . ALA A 1 210 ? -27.086 -12.838 51.902 1.00 95.25 210 ALA A C 1
ATOM 1573 O O . ALA A 1 210 ? -26.072 -12.662 52.575 1.00 95.25 210 ALA A O 1
ATOM 1574 N N . LEU A 1 211 ? -27.690 -11.839 51.252 1.00 95.69 211 LEU A N 1
ATOM 1575 C CA . LEU A 1 211 ? -27.234 -10.452 51.301 1.00 95.69 211 LEU A CA 1
ATOM 1576 C C . LEU A 1 211 ? -27.340 -9.890 52.722 1.00 95.69 211 LEU A C 1
ATOM 1578 O O . LEU A 1 211 ? -26.389 -9.280 53.203 1.00 95.69 211 LEU A O 1
ATOM 1582 N N . ALA A 1 212 ? -28.455 -10.145 53.414 1.00 95.88 212 ALA A N 1
ATOM 1583 C CA . ALA A 1 212 ? -28.622 -9.753 54.811 1.00 95.88 212 ALA A CA 1
ATOM 1584 C C . ALA A 1 212 ? -27.538 -10.384 55.703 1.00 95.88 212 ALA A C 1
ATOM 1586 O O . ALA A 1 212 ? -26.872 -9.669 56.449 1.00 95.88 212 ALA A O 1
ATOM 1587 N N . ALA A 1 213 ? -27.276 -11.687 55.553 1.00 95.00 213 ALA A N 1
ATOM 1588 C CA . ALA A 1 213 ? -26.224 -12.373 56.308 1.00 95.00 213 ALA A CA 1
ATOM 1589 C C . ALA A 1 213 ? -24.819 -11.798 56.038 1.00 95.00 213 ALA A C 1
ATOM 1591 O O . ALA A 1 213 ? -24.030 -11.630 56.965 1.00 95.00 213 ALA A O 1
ATOM 1592 N N . ALA A 1 214 ? -24.506 -11.445 54.786 1.00 94.06 214 ALA A N 1
ATOM 1593 C CA . ALA A 1 214 ? -23.216 -10.854 54.427 1.00 94.06 214 ALA A CA 1
ATOM 1594 C C . ALA A 1 214 ? -22.995 -9.466 55.062 1.00 94.06 214 ALA A C 1
ATOM 1596 O O . ALA A 1 214 ? -21.861 -9.107 55.373 1.00 94.06 214 ALA A O 1
ATOM 1597 N N . THR A 1 215 ? -24.060 -8.690 55.303 1.00 95.12 215 THR A N 1
ATOM 1598 C CA . THR A 1 215 ? -23.946 -7.367 55.950 1.00 95.12 215 THR A CA 1
ATOM 1599 C C . THR A 1 215 ? -23.622 -7.424 57.444 1.00 95.12 215 THR A C 1
ATOM 1601 O O . THR A 1 215 ? -23.191 -6.418 58.004 1.00 95.12 215 THR A O 1
ATOM 1604 N N . GLU A 1 216 ? -23.780 -8.583 58.086 1.00 94.31 216 GLU A N 1
ATOM 1605 C CA . GLU A 1 216 ? -23.456 -8.782 59.506 1.00 94.31 216 GLU A CA 1
ATOM 1606 C C . GLU A 1 216 ? -21.962 -9.084 59.744 1.00 94.31 216 GLU A C 1
ATOM 1608 O O . GLU A 1 216 ? -21.528 -9.218 60.889 1.00 94.31 216 GLU A O 1
ATOM 1613 N N . TYR A 1 217 ? -21.155 -9.190 58.680 1.00 91.50 217 TYR A N 1
ATOM 1614 C CA . TYR A 1 217 ? -19.735 -9.524 58.776 1.00 91.50 217 TYR A CA 1
ATOM 1615 C C . TYR A 1 217 ? -18.896 -8.346 59.306 1.00 91.50 217 TYR A C 1
ATOM 1617 O O . TYR A 1 217 ? -18.929 -7.241 58.763 1.00 91.50 217 TYR A O 1
ATOM 1625 N N . GLU A 1 218 ? -18.066 -8.594 60.323 1.00 91.88 218 GLU A N 1
ATOM 1626 C CA . GLU A 1 218 ? -17.032 -7.655 60.774 1.00 91.88 218 GLU A CA 1
ATOM 1627 C C . GLU A 1 218 ? -15.629 -8.189 60.442 1.00 91.88 218 GLU A C 1
ATOM 1629 O O . GLU A 1 218 ? -15.339 -9.362 60.699 1.00 91.88 218 GLU A O 1
ATOM 1634 N N . PRO A 1 219 ? -14.722 -7.351 59.901 1.00 94.69 219 PRO A N 1
ATOM 1635 C CA . PRO A 1 219 ? -14.852 -5.907 59.654 1.00 94.69 219 PRO A CA 1
ATOM 1636 C C . PRO A 1 219 ? -15.659 -5.559 58.387 1.00 94.69 219 PRO A C 1
ATOM 1638 O O . PRO A 1 219 ? -15.828 -6.397 57.507 1.00 94.69 219 PRO A O 1
ATOM 1641 N N . LEU A 1 220 ? -16.063 -4.285 58.247 1.00 93.00 220 LEU A N 1
ATOM 1642 C CA . LEU A 1 220 ? -16.842 -3.775 57.101 1.00 93.00 220 LEU A CA 1
ATOM 1643 C C . LEU A 1 220 ? -16.218 -4.100 55.732 1.00 93.00 220 LEU A C 1
ATOM 1645 O O . LEU A 1 220 ? -16.936 -4.374 54.776 1.00 93.00 220 LEU A O 1
ATOM 1649 N N . SER A 1 221 ? -14.886 -4.098 55.624 1.00 90.69 221 SER A N 1
ATOM 1650 C CA . SER A 1 221 ? -14.201 -4.501 54.388 1.00 90.69 221 SER A CA 1
ATOM 1651 C C . SER A 1 221 ? -14.489 -5.960 54.016 1.00 90.69 221 SER A C 1
ATOM 1653 O O . SER A 1 221 ? -14.672 -6.259 52.843 1.00 90.69 221 SER A O 1
ATOM 1655 N N . GLY A 1 222 ? -14.595 -6.846 55.013 1.00 92.19 222 GLY A N 1
ATOM 1656 C CA . GLY A 1 222 ? -14.969 -8.246 54.819 1.00 92.19 222 GLY A CA 1
ATOM 1657 C C . GLY A 1 222 ? -16.420 -8.405 54.365 1.00 92.19 222 GLY A C 1
ATOM 1658 O O . GLY A 1 222 ? -16.681 -9.196 53.467 1.00 92.19 222 GLY A O 1
ATOM 1659 N N . ALA A 1 223 ? -17.347 -7.603 54.903 1.00 92.88 223 ALA A N 1
ATOM 1660 C CA . ALA A 1 223 ? -18.734 -7.583 54.429 1.00 92.88 223 ALA A CA 1
ATOM 1661 C C . ALA A 1 223 ? -18.834 -7.168 52.950 1.00 92.88 223 ALA A C 1
ATOM 1663 O O . ALA A 1 223 ? -19.554 -7.797 52.181 1.00 92.88 223 ALA A O 1
ATOM 1664 N N . VAL A 1 224 ? -18.083 -6.144 52.523 1.00 93.31 224 VAL A N 1
ATOM 1665 C CA . VAL A 1 224 ? -18.057 -5.706 51.113 1.00 93.31 224 VAL A CA 1
ATOM 1666 C C . VAL A 1 224 ? -17.516 -6.806 50.195 1.00 93.31 224 VAL A C 1
ATOM 1668 O O . VAL A 1 224 ? -18.105 -7.067 49.144 1.00 93.31 224 VAL A O 1
ATOM 1671 N N . ASP A 1 225 ? -16.434 -7.478 50.593 1.00 93.19 225 ASP A N 1
ATOM 1672 C CA . ASP A 1 225 ? -15.873 -8.593 49.826 1.00 93.19 225 ASP A CA 1
ATOM 1673 C C . ASP A 1 225 ? -16.863 -9.762 49.707 1.00 93.19 225 ASP A C 1
ATOM 1675 O O . ASP A 1 225 ? -17.004 -10.340 48.625 1.00 93.19 225 ASP A O 1
ATOM 1679 N N . GLU A 1 226 ? -17.594 -10.077 50.779 1.00 94.31 226 GLU A N 1
ATOM 1680 C CA . GLU A 1 226 ? -18.588 -11.153 50.788 1.00 94.31 226 GLU A CA 1
ATOM 1681 C C . GLU A 1 226 ? -19.814 -10.813 49.929 1.00 94.31 226 GLU A C 1
ATOM 1683 O O . GLU A 1 226 ? -20.272 -11.641 49.141 1.00 94.31 226 GLU A O 1
ATOM 1688 N N . ILE A 1 227 ? -20.291 -9.563 49.974 1.00 94.31 227 ILE A N 1
ATOM 1689 C CA . ILE A 1 227 ? -21.357 -9.068 49.088 1.00 94.31 227 ILE A CA 1
ATOM 1690 C C . ILE A 1 227 ? -20.922 -9.163 47.621 1.00 94.31 227 ILE A C 1
ATOM 1692 O O . ILE A 1 227 ? -21.690 -9.623 46.773 1.00 94.31 227 ILE A O 1
ATOM 1696 N N . HIS A 1 228 ? -19.684 -8.781 47.295 1.00 91.88 228 HIS A N 1
ATOM 1697 C CA . HIS A 1 228 ? -19.161 -8.920 45.936 1.00 91.88 228 HIS A CA 1
ATOM 1698 C C . HIS A 1 228 ? -19.088 -10.382 45.483 1.00 91.88 228 HIS A C 1
ATOM 1700 O O . HIS A 1 228 ? -19.426 -10.681 44.334 1.00 91.88 228 HIS A O 1
ATOM 1706 N N . GLN A 1 229 ? -18.661 -11.300 46.353 1.00 94.12 229 GLN A N 1
ATOM 1707 C CA . GLN A 1 229 ? -18.654 -12.733 46.051 1.00 94.12 229 GLN A CA 1
ATOM 1708 C C . GLN A 1 229 ? -20.072 -13.270 45.834 1.00 94.12 229 GLN A C 1
ATOM 1710 O O . GLN A 1 229 ? -20.302 -13.987 44.858 1.00 94.12 229 GLN A O 1
ATOM 1715 N N . LEU A 1 230 ? -21.028 -12.866 46.674 1.00 95.56 230 LEU A N 1
ATOM 1716 C CA . LEU A 1 230 ? -22.433 -13.248 46.568 1.00 95.56 230 LEU A CA 1
ATOM 1717 C C . LEU A 1 230 ? -23.045 -12.787 45.241 1.00 95.56 230 LEU A C 1
ATOM 1719 O O . LEU A 1 230 ? -23.600 -13.601 44.503 1.00 95.56 230 LEU A O 1
ATOM 1723 N N . VAL A 1 231 ? -22.893 -11.504 44.898 1.00 93.44 231 VAL A N 1
ATOM 1724 C CA . VAL A 1 231 ? -23.389 -10.942 43.631 1.00 93.44 231 VAL A CA 1
ATOM 1725 C C . VAL A 1 231 ? -22.769 -11.670 42.436 1.00 93.44 231 VAL A C 1
ATOM 1727 O O . VAL A 1 231 ? -23.482 -12.025 41.499 1.00 93.44 231 VAL A O 1
ATOM 1730 N N . ARG A 1 232 ? -21.461 -11.966 42.467 1.00 91.69 232 ARG A N 1
ATOM 1731 C CA . ARG A 1 232 ? -20.798 -12.753 41.409 1.00 91.69 232 ARG A CA 1
ATOM 1732 C C . ARG A 1 232 ? -21.366 -14.168 41.295 1.00 91.69 232 ARG A C 1
ATOM 1734 O O . ARG A 1 232 ? -21.561 -14.643 40.178 1.00 91.69 232 ARG A O 1
ATOM 1741 N N . ALA A 1 233 ? -21.619 -14.839 42.418 1.00 93.38 233 ALA A N 1
ATOM 1742 C CA . ALA A 1 233 ? -22.143 -16.202 42.438 1.00 93.38 233 ALA A CA 1
ATOM 1743 C C . ALA A 1 233 ? -23.564 -16.276 41.861 1.00 93.38 233 ALA A C 1
ATOM 1745 O O . ALA A 1 233 ? -23.824 -17.112 40.997 1.00 93.38 233 ALA A O 1
ATOM 1746 N N . PHE A 1 234 ? -24.455 -15.373 42.280 1.00 93.00 234 PHE A N 1
ATOM 1747 C CA . PHE A 1 234 ? -25.830 -15.328 41.780 1.00 93.00 234 PHE A CA 1
ATOM 1748 C C . PHE A 1 234 ? -25.907 -14.886 40.318 1.00 93.00 234 PHE A C 1
ATOM 1750 O O . PHE A 1 234 ? -26.605 -15.528 39.539 1.00 93.00 234 PHE A O 1
ATOM 1757 N N . ARG A 1 235 ? -25.123 -13.882 39.903 1.00 90.81 235 ARG A N 1
ATOM 1758 C CA . ARG A 1 235 ? -25.028 -13.490 38.488 1.00 90.81 235 ARG A CA 1
ATOM 1759 C C . ARG A 1 235 ? -24.591 -14.662 37.605 1.00 90.81 235 ARG A C 1
ATOM 1761 O O . ARG A 1 235 ? -25.196 -14.905 36.568 1.00 90.81 235 ARG A O 1
ATOM 1768 N N . LYS A 1 236 ? -23.575 -15.421 38.033 1.00 90.12 236 LYS A N 1
ATOM 1769 C CA . LYS A 1 236 ? -23.114 -16.620 37.316 1.00 90.12 236 LYS A CA 1
ATOM 1770 C C . LYS A 1 236 ? -24.193 -17.709 37.252 1.00 90.12 236 LYS A C 1
ATOM 1772 O O . LYS A 1 236 ? -24.296 -18.398 36.243 1.00 90.12 236 LYS A O 1
ATOM 1777 N N . ALA A 1 237 ? -24.971 -17.886 38.321 1.00 89.69 237 ALA A N 1
ATOM 1778 C CA . ALA A 1 237 ? -26.059 -18.860 38.359 1.00 89.69 237 ALA A CA 1
ATOM 1779 C C . ALA A 1 237 ? -27.210 -18.482 37.412 1.00 89.69 237 ALA A C 1
ATOM 1781 O O . ALA A 1 237 ? -27.685 -19.356 36.692 1.00 89.69 237 ALA A O 1
ATOM 1782 N N . ALA A 1 238 ? -27.591 -17.201 37.368 1.00 86.88 238 ALA A N 1
ATOM 1783 C CA . ALA A 1 238 ? -28.608 -16.685 36.451 1.00 86.88 238 ALA A CA 1
ATOM 1784 C C . ALA A 1 238 ? -28.197 -16.890 34.981 1.00 86.88 238 ALA A C 1
ATOM 1786 O O . ALA A 1 238 ? -28.952 -17.458 34.201 1.00 86.88 238 ALA A O 1
ATOM 1787 N N . GLN A 1 239 ? -26.949 -16.557 34.627 1.00 84.88 239 GLN A N 1
ATOM 1788 C CA . GLN A 1 239 ? -26.412 -16.788 33.276 1.00 84.88 239 GLN A CA 1
ATOM 1789 C C . GLN A 1 239 ? -26.422 -18.274 32.873 1.00 84.88 239 GLN A C 1
ATOM 1791 O O . GLN A 1 239 ? -26.740 -18.612 31.740 1.00 84.88 239 GLN A O 1
ATOM 1796 N N . ALA A 1 240 ? -26.121 -19.182 33.806 1.00 87.19 240 ALA A N 1
ATOM 1797 C CA . ALA A 1 240 ? -26.149 -20.621 33.539 1.00 87.19 240 ALA A CA 1
ATOM 1798 C C . ALA A 1 240 ? -27.572 -21.212 33.430 1.00 87.19 240 ALA A C 1
ATOM 1800 O O . ALA A 1 240 ? -27.722 -22.338 32.948 1.00 87.19 240 ALA A O 1
ATOM 1801 N N . GLN A 1 241 ? -28.606 -20.513 33.919 1.00 81.50 241 GLN A N 1
ATOM 1802 C CA . GLN A 1 241 ? -30.005 -20.904 33.712 1.00 81.50 241 GLN A CA 1
ATOM 1803 C C . GLN A 1 241 ? -30.484 -20.544 32.306 1.00 81.50 241 GLN A C 1
ATOM 1805 O O . GLN A 1 241 ? -31.192 -21.355 31.718 1.00 81.50 241 GLN A O 1
ATOM 1810 N N . ASP A 1 242 ? -30.048 -19.406 31.764 1.00 74.75 242 ASP A N 1
ATOM 1811 C CA . ASP A 1 242 ? -30.374 -18.970 30.399 1.00 74.75 242 ASP A CA 1
ATOM 1812 C C . ASP A 1 242 ? -29.777 -19.915 29.335 1.00 74.75 242 ASP A C 1
ATOM 1814 O O . ASP A 1 242 ? -30.445 -20.323 28.390 1.00 74.75 242 ASP A O 1
ATOM 1818 N N . GLU A 1 243 ? -28.548 -20.403 29.554 1.00 75.88 243 GLU A N 1
ATOM 1819 C CA . GLU A 1 243 ? -27.917 -21.406 28.676 1.00 75.88 243 GLU A CA 1
ATOM 1820 C C . GLU A 1 243 ? -28.583 -22.796 28.740 1.00 75.88 243 GLU A C 1
ATOM 1822 O O . GLU A 1 243 ? -28.389 -23.627 27.847 1.00 75.88 243 GLU A O 1
ATOM 1827 N N . ARG A 1 244 ? -29.366 -23.089 29.789 1.00 70.69 244 ARG A N 1
ATOM 1828 C CA . ARG A 1 244 ? -30.182 -24.307 29.860 1.00 70.69 244 ARG A CA 1
ATOM 1829 C C . ARG A 1 244 ? -31.511 -24.046 29.178 1.00 70.69 244 ARG A C 1
ATOM 1831 O O . ARG A 1 244 ? -32.537 -23.883 29.836 1.00 70.69 244 ARG A O 1
ATOM 1838 N N . GLU A 1 245 ? -31.491 -24.103 27.851 1.00 55.88 245 GLU A N 1
ATOM 1839 C CA . GLU A 1 245 ? -32.708 -24.299 27.073 1.00 55.88 245 GLU A CA 1
ATOM 1840 C C . GLU A 1 245 ? -33.489 -25.462 27.719 1.00 55.88 245 GLU A C 1
ATOM 1842 O O . GLU A 1 245 ? -32.910 -26.539 27.923 1.00 55.88 245 GLU A O 1
ATOM 1847 N N . PRO A 1 246 ? -34.740 -25.254 28.172 1.00 57.31 246 PRO A N 1
ATOM 1848 C CA . PRO A 1 246 ? -35.443 -26.265 28.937 1.00 57.31 246 PRO A CA 1
ATOM 1849 C C . PRO A 1 246 ? -35.628 -27.486 28.045 1.00 57.31 246 PRO A C 1
ATOM 1851 O O . PRO A 1 246 ? -36.420 -27.465 27.106 1.00 57.31 246 PRO A O 1
ATOM 1854 N N . ASP A 1 247 ? -34.878 -28.545 28.344 1.00 56.56 247 ASP A N 1
ATOM 1855 C CA . ASP A 1 247 ? -35.085 -29.878 27.797 1.00 56.56 247 ASP A CA 1
ATOM 1856 C C . ASP A 1 247 ? -36.471 -30.339 28.255 1.00 56.56 247 ASP A C 1
ATOM 1858 O O . ASP A 1 247 ? -36.663 -30.846 29.363 1.00 56.56 247 ASP A O 1
ATOM 1862 N N . VAL A 1 248 ? -37.468 -30.029 27.430 1.00 62.31 248 VAL A N 1
ATOM 1863 C CA . VAL A 1 248 ? -38.891 -30.139 27.762 1.00 62.31 248 VAL A CA 1
ATOM 1864 C C . VAL A 1 248 ? -39.289 -31.597 27.991 1.00 62.31 248 VAL A C 1
ATOM 1866 O O . VAL A 1 248 ? -40.289 -31.867 28.657 1.00 62.31 248 VAL A O 1
ATOM 1869 N N . ASP A 1 249 ? -38.525 -32.542 27.434 1.00 72.56 249 ASP A N 1
ATOM 1870 C CA . ASP A 1 249 ? -38.831 -33.969 27.448 1.00 72.56 249 ASP A CA 1
ATOM 1871 C C . ASP A 1 249 ? -37.690 -34.876 27.949 1.00 72.56 249 ASP A C 1
ATOM 1873 O O . ASP A 1 249 ? -37.887 -36.090 28.038 1.00 72.56 249 ASP A O 1
ATOM 1877 N N . GLY A 1 250 ? -36.530 -34.328 28.324 1.00 63.88 250 GLY A N 1
ATOM 1878 C CA . GLY A 1 250 ? -35.387 -35.116 28.796 1.00 63.88 250 GLY A CA 1
ATOM 1879 C C . GLY A 1 250 ? -34.653 -35.867 27.678 1.00 63.88 250 GLY A C 1
ATOM 1880 O O . GLY A 1 250 ? -33.884 -36.788 27.968 1.00 63.88 250 GLY A O 1
ATOM 1881 N N . ALA A 1 251 ? -34.931 -35.546 26.409 1.00 76.00 251 ALA A N 1
ATOM 1882 C CA . ALA A 1 251 ? -34.352 -36.202 25.239 1.00 76.00 251 ALA A CA 1
ATOM 1883 C C . ALA A 1 251 ? -33.347 -35.314 24.483 1.00 76.00 251 ALA A C 1
ATOM 1885 O O . ALA A 1 251 ? -32.887 -35.712 23.410 1.00 76.00 251 ALA A O 1
ATOM 1886 N N . GLY A 1 252 ? -32.999 -34.135 25.013 1.00 65.94 252 GLY A N 1
ATOM 1887 C CA . GLY A 1 252 ? -32.118 -33.173 24.341 1.00 65.94 252 GLY A CA 1
ATOM 1888 C C . GLY A 1 252 ? -32.766 -32.523 23.117 1.00 65.94 252 GLY A C 1
ATOM 1889 O O . GLY A 1 252 ? -32.074 -32.136 22.175 1.00 65.94 252 GLY A O 1
ATOM 1890 N N . ARG A 1 253 ? -34.099 -32.457 23.094 1.00 67.25 253 ARG A N 1
ATOM 1891 C CA . ARG A 1 253 ? -34.887 -31.892 21.999 1.00 67.25 253 ARG A CA 1
ATOM 1892 C C . ARG A 1 253 ? -35.326 -30.479 22.365 1.00 67.25 253 ARG A C 1
ATOM 1894 O O . ARG A 1 253 ? -36.060 -30.282 23.327 1.00 67.25 253 ARG A O 1
ATOM 1901 N N . THR A 1 254 ? -34.885 -29.499 21.580 1.00 67.56 254 THR A N 1
ATOM 1902 C CA . THR A 1 254 ? -35.272 -28.092 21.758 1.00 67.56 254 THR A CA 1
ATOM 1903 C C . THR A 1 254 ? -36.779 -27.921 21.550 1.00 67.56 254 THR A C 1
ATOM 1905 O O . THR A 1 254 ? -37.413 -28.716 20.842 1.00 67.56 254 THR A O 1
ATOM 1908 N N . TYR A 1 255 ? -37.379 -26.885 22.142 1.00 63.44 255 TYR A N 1
ATOM 1909 C CA . TYR A 1 255 ? -38.823 -26.608 22.036 1.00 63.44 255 TYR A CA 1
ATOM 1910 C C . TYR A 1 255 ? -39.287 -26.492 20.566 1.00 63.44 255 TYR A C 1
ATOM 1912 O O . TYR A 1 255 ? -40.405 -26.879 20.217 1.00 63.44 255 TYR A O 1
ATOM 1920 N N . GLU A 1 256 ? -38.390 -26.040 19.685 1.00 59.34 256 GLU A N 1
ATOM 1921 C CA . GLU A 1 256 ? -38.566 -25.973 18.228 1.00 59.34 256 GLU A CA 1
ATOM 1922 C C . GLU A 1 256 ? -38.809 -27.340 17.573 1.00 59.34 256 GLU A C 1
ATOM 1924 O O . GLU A 1 256 ? -39.588 -27.456 16.627 1.00 59.34 256 GLU A O 1
ATOM 1929 N N . SER A 1 257 ? -38.211 -28.404 18.106 1.00 65.31 257 SER A N 1
ATOM 1930 C CA . SER A 1 257 ? -38.381 -29.760 17.576 1.00 65.31 257 SER A CA 1
ATOM 1931 C C . SER A 1 257 ? -39.737 -30.391 17.921 1.00 65.31 257 SER A C 1
ATOM 1933 O O . SER A 1 257 ? -40.173 -31.320 17.239 1.00 65.31 257 SER A O 1
ATOM 1935 N N . TYR A 1 258 ? -40.427 -29.884 18.951 1.00 60.47 258 TYR A N 1
ATOM 1936 C CA . TYR A 1 258 ? -41.724 -30.404 19.401 1.00 60.47 258 TYR A CA 1
ATOM 1937 C C . TYR A 1 258 ? -42.911 -29.808 18.622 1.00 60.47 258 TYR A C 1
ATOM 1939 O O . TYR A 1 258 ? -43.992 -30.395 18.599 1.00 60.47 258 TYR A O 1
ATOM 1947 N N . TYR A 1 259 ? -42.706 -28.676 17.938 1.00 64.06 259 TYR A N 1
ATOM 1948 C CA . TYR A 1 259 ? -43.714 -28.014 17.103 1.00 64.06 259 TYR A CA 1
ATOM 1949 C C . TYR A 1 259 ? -43.159 -27.635 15.716 1.00 64.06 259 TYR A C 1
ATOM 1951 O O . TYR A 1 259 ? -43.106 -26.450 15.377 1.00 64.06 259 TYR A O 1
ATOM 1959 N N . PRO A 1 260 ? -42.818 -28.614 14.856 1.00 57.16 260 PRO A N 1
ATOM 1960 C CA . PRO A 1 260 ? -42.312 -28.336 13.507 1.00 57.16 260 PRO A CA 1
ATOM 1961 C C . PRO A 1 260 ? -43.321 -27.573 12.627 1.00 57.16 260 PRO A C 1
ATOM 1963 O O . PRO A 1 260 ? -42.944 -26.926 11.653 1.00 57.16 260 PRO A O 1
ATOM 1966 N N . GLU A 1 261 ? -44.611 -27.597 12.977 1.00 58.50 261 GLU A N 1
ATOM 1967 C CA . GLU A 1 261 ? -45.682 -26.932 12.222 1.00 58.50 261 GLU A CA 1
ATOM 1968 C C . GLU A 1 261 ? -45.834 -25.431 12.526 1.00 58.50 261 GLU A C 1
ATOM 1970 O O . GLU A 1 261 ? -46.637 -24.753 11.885 1.00 58.50 261 GLU A O 1
ATOM 1975 N N . ARG A 1 262 ? -45.057 -24.884 13.475 1.00 48.41 262 ARG A N 1
ATOM 1976 C CA . ARG A 1 262 ? -45.042 -23.446 13.792 1.00 48.41 262 ARG A CA 1
ATOM 1977 C C . ARG A 1 262 ? -43.847 -22.692 13.215 1.00 48.41 262 ARG A C 1
ATOM 1979 O O . ARG A 1 262 ? -43.679 -21.519 13.539 1.00 48.41 262 ARG A O 1
ATOM 1986 N N . SER A 1 263 ? -43.092 -23.320 12.307 1.00 48.81 263 SER A N 1
ATOM 1987 C CA . SER A 1 263 ? -42.300 -22.587 11.319 1.00 48.81 263 SER A CA 1
ATOM 1988 C C . SER A 1 263 ? -43.265 -21.694 10.546 1.00 48.81 263 SER A C 1
ATOM 1990 O O . SER A 1 263 ? -43.996 -22.125 9.650 1.00 48.81 263 SER A O 1
ATOM 1992 N N . VAL A 1 264 ? -43.339 -20.439 10.982 1.00 50.34 264 VAL A N 1
ATOM 1993 C CA . VAL A 1 264 ? -43.975 -19.361 10.249 1.00 50.34 264 VAL A CA 1
ATOM 1994 C C . VAL A 1 264 ? -43.369 -19.432 8.862 1.00 50.34 264 VAL A C 1
ATOM 1996 O O . VAL A 1 264 ? -42.178 -19.187 8.684 1.00 50.34 264 VAL A O 1
ATOM 1999 N N . LYS A 1 265 ? -44.189 -19.820 7.882 1.00 44.66 265 LYS A N 1
ATOM 2000 C CA . LYS A 1 265 ? -43.885 -19.581 6.481 1.00 44.66 265 LYS A CA 1
ATOM 2001 C C . LYS A 1 265 ? -43.503 -18.111 6.391 1.00 44.66 265 LYS A C 1
ATOM 2003 O O . LYS A 1 265 ? -44.381 -17.248 6.433 1.00 44.66 265 LYS A O 1
ATOM 2008 N N . ALA A 1 266 ? -42.210 -17.840 6.259 1.00 46.91 266 ALA A N 1
ATOM 2009 C CA . ALA A 1 266 ? -41.727 -16.650 5.599 1.00 46.91 266 ALA A CA 1
ATOM 2010 C C . ALA A 1 266 ? -42.276 -16.727 4.168 1.00 46.91 266 ALA A C 1
ATOM 2012 O O . ALA A 1 266 ? -41.672 -17.264 3.246 1.00 46.91 266 ALA A O 1
ATOM 2013 N N . SER A 1 267 ? -43.525 -16.289 4.024 1.00 49.81 267 SER A N 1
ATOM 2014 C CA . SER A 1 267 ? -44.140 -15.924 2.765 1.00 49.81 267 SER A CA 1
ATOM 2015 C C . SER A 1 267 ? -43.399 -14.685 2.293 1.00 49.81 267 SER A C 1
ATOM 2017 O O . SER A 1 267 ? -43.782 -13.566 2.623 1.00 49.81 267 SER A O 1
ATOM 2019 N N . GLY A 1 268 ? -42.304 -14.900 1.579 1.00 46.53 268 GLY A N 1
ATOM 2020 C CA . GLY A 1 268 ? -41.466 -13.817 1.094 1.00 46.53 268 GLY A CA 1
ATOM 2021 C C . GLY A 1 268 ? -40.382 -14.274 0.136 1.00 46.53 268 GLY A C 1
ATOM 2022 O O . GLY A 1 268 ? -39.332 -13.658 0.122 1.00 46.53 268 GLY A O 1
ATOM 2023 N N . ASP A 1 269 ? -40.620 -15.333 -0.643 1.00 41.47 269 ASP A N 1
ATOM 2024 C CA . ASP A 1 269 ? -39.789 -15.604 -1.817 1.00 41.47 269 ASP A CA 1
ATOM 2025 C C . ASP A 1 269 ? -40.662 -16.113 -2.972 1.00 41.47 269 ASP A C 1
ATOM 2027 O O . ASP A 1 269 ? -40.746 -17.296 -3.309 1.00 41.47 269 ASP A O 1
ATOM 2031 N N . HIS A 1 270 ? -41.398 -15.168 -3.563 1.00 42.97 270 HIS A N 1
ATOM 2032 C CA . HIS A 1 270 ? -41.916 -15.317 -4.915 1.00 42.97 270 HIS A CA 1
ATOM 2033 C C . HIS A 1 270 ? -40.753 -15.161 -5.898 1.00 42.97 270 HIS A C 1
ATOM 2035 O O . HIS A 1 270 ? -40.566 -14.125 -6.531 1.00 42.97 270 HIS A O 1
ATOM 2041 N N . LEU A 1 271 ? -40.003 -16.246 -6.059 1.00 39.88 271 LEU A N 1
ATOM 2042 C CA . LEU A 1 271 ? -39.125 -16.483 -7.195 1.00 39.88 271 LEU A CA 1
ATOM 2043 C C . LEU A 1 271 ? 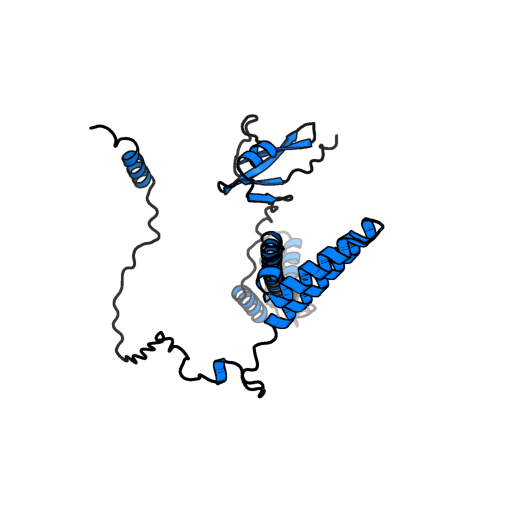-39.995 -16.680 -8.451 1.00 39.88 271 LEU A C 1
ATOM 2045 O O . LEU A 1 271 ? -40.312 -17.798 -8.858 1.00 39.88 271 LEU A O 1
ATOM 2049 N N . TYR A 1 272 ? -40.406 -15.576 -9.078 1.00 36.69 272 TYR A N 1
ATOM 2050 C CA . TYR A 1 272 ? -40.841 -15.590 -10.473 1.00 36.69 272 TYR A CA 1
ATOM 2051 C C . TYR A 1 272 ? -39.605 -15.803 -11.355 1.00 36.69 272 TYR A C 1
ATOM 2053 O O . TYR A 1 272 ? -38.946 -14.864 -11.790 1.00 36.69 272 TYR A O 1
ATOM 2061 N N . ARG A 1 273 ? -39.297 -17.068 -11.652 1.00 44.34 273 ARG A N 1
ATOM 2062 C CA . ARG A 1 273 ? -38.534 -17.424 -12.852 1.00 44.34 273 ARG A CA 1
ATOM 2063 C C . ARG A 1 273 ? -39.481 -17.302 -14.045 1.00 44.34 273 ARG A C 1
ATOM 2065 O O . ARG A 1 273 ? -40.164 -18.255 -14.406 1.00 44.34 273 ARG A O 1
ATOM 2072 N N . VAL A 1 274 ? -39.542 -16.112 -14.633 1.00 36.75 274 VAL A N 1
ATOM 2073 C CA . VAL A 1 274 ? -40.064 -15.928 -15.990 1.00 36.75 274 VAL A CA 1
ATOM 2074 C C . VAL A 1 274 ? -38.873 -16.053 -16.924 1.00 36.75 274 VAL A C 1
ATOM 2076 O O . VAL A 1 274 ? -38.082 -15.132 -17.090 1.00 36.75 274 VAL A O 1
ATOM 2079 N N . SER A 1 275 ? -38.722 -17.237 -17.503 1.00 47.88 275 SER A N 1
ATOM 2080 C CA . SER A 1 275 ? -38.001 -17.413 -18.755 1.00 47.88 275 SER A CA 1
ATOM 2081 C C . SER A 1 275 ? -38.793 -16.710 -19.854 1.00 47.88 275 SER A C 1
ATOM 2083 O O . SER A 1 275 ? -39.822 -17.226 -20.291 1.00 47.88 275 SER A O 1
ATOM 2085 N N . HIS A 1 276 ? -38.321 -15.537 -20.271 1.00 37.34 276 HIS A N 1
ATOM 2086 C CA . HIS A 1 276 ? -38.710 -14.924 -21.531 1.00 37.34 276 HIS A CA 1
ATOM 2087 C C . HIS A 1 276 ? -37.497 -14.900 -22.460 1.00 37.34 276 HIS A C 1
ATOM 2089 O O . HIS A 1 276 ? -36.629 -14.040 -22.357 1.00 37.34 276 HIS A O 1
ATOM 2095 N N . ASP A 1 277 ? -37.473 -15.866 -23.375 1.00 54.38 277 ASP A N 1
ATOM 2096 C CA . ASP A 1 277 ? -37.006 -15.607 -24.731 1.00 54.38 277 ASP A CA 1
ATOM 2097 C C . ASP A 1 277 ? -37.921 -14.537 -25.353 1.00 54.38 277 ASP A C 1
ATOM 2099 O O . ASP A 1 277 ? -39.147 -14.656 -25.214 1.00 54.38 277 ASP A O 1
ATOM 2103 N N . LEU A 1 278 ? -37.319 -13.521 -25.999 1.00 40.88 278 LEU A N 1
ATOM 2104 C CA . LEU A 1 278 ? -37.764 -12.721 -27.169 1.00 40.88 278 LEU A CA 1
ATOM 2105 C C . LEU A 1 278 ? -37.046 -11.337 -27.205 1.00 40.88 278 LEU A C 1
ATOM 2107 O O . LEU A 1 278 ? -36.478 -10.925 -26.199 1.00 40.88 278 LEU A O 1
ATOM 2111 N N . PRO A 1 279 ? -36.997 -10.640 -28.360 1.00 49.72 279 PRO A N 1
ATOM 2112 C CA . PRO A 1 279 ? -35.885 -10.605 -29.306 1.00 49.72 279 PRO A CA 1
ATOM 2113 C C . PRO A 1 279 ? -35.084 -9.285 -29.271 1.00 49.72 279 PRO A C 1
ATOM 2115 O O . PRO A 1 279 ? -35.481 -8.297 -28.661 1.00 49.72 279 PRO A O 1
ATOM 2118 N N . GLU A 1 280 ? -33.970 -9.260 -30.005 1.00 50.09 280 GLU A N 1
ATOM 2119 C CA . GLU A 1 280 ? -33.223 -8.045 -30.339 1.00 50.09 280 GLU A CA 1
ATOM 2120 C C . GLU A 1 280 ? -34.136 -6.995 -30.997 1.00 50.09 280 GLU A C 1
ATOM 2122 O O . GLU A 1 280 ? -34.536 -7.125 -32.156 1.00 50.09 280 GLU A O 1
ATOM 2127 N N . THR A 1 281 ? -34.439 -5.918 -30.276 1.00 41.59 281 THR A N 1
ATOM 2128 C CA . THR A 1 281 ? -34.943 -4.676 -30.864 1.00 41.59 281 THR A CA 1
ATOM 2129 C C . THR A 1 281 ? -34.129 -3.517 -30.324 1.00 41.59 281 THR A C 1
ATOM 2131 O O . THR A 1 281 ? -34.220 -3.175 -29.148 1.00 41.59 281 THR A O 1
ATOM 2134 N N . GLY A 1 282 ? -33.325 -2.923 -31.205 1.00 51.09 282 GLY A N 1
ATOM 2135 C CA . GLY A 1 282 ? -32.655 -1.660 -30.952 1.00 51.09 282 GLY A CA 1
ATOM 2136 C C . GLY A 1 282 ? -33.677 -0.557 -30.704 1.00 51.09 282 GLY A C 1
ATOM 2137 O O . GLY A 1 282 ? -34.470 -0.222 -31.583 1.00 51.09 282 GLY A O 1
ATOM 2138 N N . ALA A 1 283 ? -33.629 0.010 -29.507 1.00 41.28 283 ALA A N 1
ATOM 2139 C CA . ALA A 1 283 ? -34.203 1.300 -29.186 1.00 41.28 283 ALA A CA 1
ATOM 2140 C C . ALA A 1 283 ? -33.126 2.082 -28.433 1.00 41.28 283 ALA A C 1
ATOM 2142 O O . ALA A 1 283 ? -32.628 1.660 -27.394 1.00 41.28 283 ALA A O 1
ATOM 2143 N N . GLN A 1 284 ? -32.712 3.179 -29.051 1.00 51.59 284 GLN A N 1
ATOM 2144 C CA . GLN A 1 284 ? -31.805 4.169 -28.506 1.00 51.59 284 GLN A CA 1
ATOM 2145 C C . GLN A 1 284 ? -32.597 4.969 -27.466 1.00 51.59 284 GLN A C 1
ATOM 2147 O O . GLN A 1 284 ? -33.418 5.809 -27.831 1.00 51.59 284 GLN A O 1
ATOM 2152 N N . GLU A 1 285 ? -32.428 4.636 -26.189 1.00 40.06 285 GLU A N 1
ATOM 2153 C CA . GLU A 1 285 ? -32.980 5.413 -25.081 1.00 40.06 285 GLU A CA 1
ATOM 2154 C C . GLU A 1 285 ? -31.995 6.537 -24.739 1.00 40.06 285 GLU A C 1
ATOM 2156 O O . GLU A 1 285 ? -30.904 6.293 -24.224 1.00 40.06 285 GLU A O 1
ATOM 2161 N N . ASP A 1 286 ? -32.378 7.773 -25.072 1.00 52.56 286 ASP A N 1
ATOM 2162 C CA . ASP A 1 286 ? -31.770 8.989 -24.532 1.00 52.56 286 ASP A CA 1
ATOM 2163 C C . ASP A 1 286 ? -32.025 9.014 -23.017 1.00 52.56 286 ASP A C 1
ATOM 2165 O O . ASP A 1 286 ? -33.109 9.376 -22.549 1.00 52.56 286 ASP A O 1
ATOM 2169 N N . GLY A 1 287 ? -31.026 8.577 -22.249 1.00 49.09 287 GLY A N 1
ATOM 2170 C CA . GLY A 1 287 ? -31.001 8.736 -20.800 1.00 49.09 287 GLY A CA 1
ATOM 2171 C C . GLY A 1 287 ? -30.906 10.217 -20.404 1.00 49.09 287 GLY A C 1
ATOM 2172 O O . GLY A 1 287 ? -30.367 11.025 -21.165 1.00 49.09 287 GLY A O 1
ATOM 2173 N N . PRO A 1 288 ? -31.436 10.606 -19.230 1.00 45.84 288 PRO A N 1
ATOM 2174 C CA . PRO A 1 288 ? -31.309 11.969 -18.739 1.00 45.84 288 PRO A CA 1
ATOM 2175 C C . PRO A 1 288 ? -29.828 12.320 -18.546 1.00 45.84 288 PRO A C 1
ATOM 2177 O O . PRO A 1 288 ? -29.072 11.579 -17.927 1.00 45.84 288 PRO A O 1
ATOM 2180 N N . ASP A 1 289 ? -29.442 13.458 -19.113 1.00 52.88 289 ASP A N 1
ATOM 2181 C CA . ASP A 1 289 ? -28.110 14.056 -19.061 1.00 52.88 289 ASP A CA 1
ATOM 2182 C C . ASP A 1 289 ? -27.784 14.485 -17.617 1.00 52.88 289 ASP A C 1
ATOM 2184 O O . ASP A 1 289 ? -28.032 15.627 -17.218 1.00 52.88 289 ASP A O 1
ATOM 2188 N N . GLU A 1 290 ? -27.304 13.540 -16.800 1.00 46.25 290 GLU A N 1
ATOM 2189 C CA . GLU A 1 290 ? -26.939 13.761 -15.390 1.00 46.25 290 GLU A CA 1
ATOM 2190 C C . GLU A 1 290 ? -25.695 14.658 -15.214 1.00 46.25 290 GLU A C 1
ATOM 2192 O O . GLU A 1 290 ? -25.416 15.099 -14.101 1.00 46.25 290 GLU A O 1
ATOM 2197 N N . ASP A 1 291 ? -25.020 15.038 -16.305 1.00 49.12 291 ASP A N 1
ATOM 2198 C CA . ASP A 1 291 ? -23.841 15.917 -16.300 1.00 49.12 291 ASP A CA 1
ATOM 2199 C C . ASP A 1 291 ? -24.131 17.369 -16.717 1.00 49.12 291 ASP A C 1
ATOM 2201 O O . ASP A 1 291 ? -23.214 18.180 -16.911 1.00 49.12 291 ASP A O 1
ATOM 2205 N N . ARG A 1 292 ? -25.405 17.772 -16.806 1.00 56.91 292 ARG A N 1
ATOM 2206 C CA . ARG A 1 292 ? -25.745 19.171 -17.085 1.00 56.91 292 ARG A CA 1
ATOM 2207 C C . ARG A 1 292 ? -25.574 20.046 -15.839 1.00 56.91 292 ARG A C 1
ATOM 2209 O O . ARG A 1 292 ? -26.536 20.417 -15.168 1.00 56.91 292 ARG A O 1
ATOM 2216 N N . LEU A 1 293 ? -24.327 20.428 -15.565 1.00 59.34 293 LEU A N 1
ATOM 2217 C CA . LEU A 1 293 ? -23.976 21.482 -14.613 1.00 59.34 293 LEU A CA 1
ATOM 2218 C C . LEU A 1 293 ? -24.744 22.765 -14.968 1.00 59.34 293 LEU A C 1
ATOM 2220 O O . LEU A 1 293 ? -24.561 23.337 -16.046 1.00 59.34 293 LEU A O 1
ATOM 2224 N N . LEU A 1 294 ? -25.615 23.211 -14.057 1.00 66.31 294 LEU A N 1
ATOM 2225 C CA . LEU A 1 294 ? -26.318 24.490 -14.175 1.00 66.31 294 LEU A CA 1
ATOM 2226 C C . LEU A 1 294 ? -25.288 25.600 -14.379 1.00 66.31 294 LEU A C 1
ATOM 2228 O O . LEU A 1 294 ? -24.348 25.739 -13.592 1.00 66.31 294 LEU A O 1
ATOM 2232 N N . ASN A 1 295 ? -25.458 26.403 -15.428 1.00 80.06 295 ASN A N 1
ATOM 2233 C CA . ASN A 1 295 ? -24.551 27.522 -15.636 1.00 80.06 295 ASN A CA 1
ATOM 2234 C C . ASN A 1 295 ? -24.779 28.604 -14.564 1.00 80.06 295 ASN A C 1
ATOM 2236 O O . ASN A 1 295 ? -25.817 28.668 -13.899 1.00 80.06 295 ASN A O 1
ATOM 2240 N N . GLU A 1 296 ? -23.783 29.471 -14.394 1.00 68.19 296 GLU A N 1
ATOM 2241 C CA . GLU A 1 296 ? -23.747 30.485 -13.334 1.00 68.19 296 GLU A CA 1
ATOM 2242 C C . GLU A 1 296 ? -24.988 31.406 -13.328 1.00 68.19 296 GLU A C 1
ATOM 2244 O O . GLU A 1 296 ? -25.420 31.877 -12.272 1.00 68.19 296 GLU A O 1
ATOM 2249 N N . ASP A 1 297 ? -25.616 31.620 -14.488 1.00 78.56 297 ASP A N 1
ATOM 2250 C CA . ASP A 1 297 ? -26.819 32.442 -14.620 1.00 78.56 297 ASP A CA 1
ATOM 2251 C C . ASP A 1 297 ? -28.096 31.719 -14.158 1.00 78.56 297 ASP A C 1
ATOM 2253 O O . ASP A 1 297 ? -28.988 32.349 -13.576 1.00 78.56 297 ASP A O 1
ATOM 2257 N N . GLU A 1 298 ? -28.187 30.400 -14.338 1.00 77.56 298 GLU A N 1
ATOM 2258 C CA . GLU A 1 298 ? -29.290 29.576 -13.825 1.00 77.56 298 GLU A CA 1
ATOM 2259 C C . GLU A 1 298 ? -29.242 29.478 -12.293 1.00 77.56 298 GLU A C 1
ATOM 2261 O O . GLU A 1 298 ? -30.261 29.674 -11.621 1.00 77.56 298 GLU A O 1
ATOM 2266 N N . LEU A 1 299 ? -28.042 29.321 -11.728 1.00 75.12 299 LEU A N 1
ATOM 2267 C CA . LEU A 1 299 ? -27.796 29.330 -10.281 1.00 75.12 299 LEU A CA 1
ATOM 2268 C C . LEU A 1 299 ? -28.158 30.682 -9.642 1.00 75.12 299 LEU A C 1
ATOM 2270 O O . LEU A 1 299 ? -28.829 30.742 -8.607 1.00 75.12 299 LEU A O 1
ATOM 2274 N N . ARG A 1 300 ? -27.808 31.796 -10.299 1.00 76.00 300 ARG A N 1
ATOM 2275 C CA . ARG A 1 300 ? -28.181 33.150 -9.848 1.00 76.00 300 ARG A CA 1
ATOM 2276 C C . ARG A 1 300 ? -29.684 33.407 -9.899 1.00 76.00 300 ARG A C 1
ATOM 2278 O O . ARG A 1 300 ? -30.198 34.164 -9.070 1.00 76.00 300 ARG A O 1
ATOM 2285 N N . ARG A 1 301 ? -30.401 32.805 -10.852 1.00 75.12 301 ARG A N 1
ATOM 2286 C CA . ARG A 1 301 ? -31.859 32.949 -10.969 1.00 75.12 301 ARG A CA 1
ATOM 2287 C C . ARG A 1 301 ? -32.587 32.159 -9.878 1.00 75.12 301 ARG A C 1
ATOM 2289 O O . ARG A 1 301 ? -33.528 32.697 -9.296 1.00 75.12 301 ARG A O 1
ATOM 2296 N N . ALA A 1 302 ? -32.113 30.959 -9.542 1.00 75.19 302 ALA A N 1
ATOM 2297 C CA . ALA A 1 302 ? -32.656 30.157 -8.444 1.00 75.19 302 ALA A CA 1
ATOM 2298 C C . ALA A 1 302 ? -32.495 30.856 -7.080 1.00 75.19 302 ALA A C 1
ATOM 2300 O O . ALA A 1 302 ? -33.453 30.958 -6.314 1.00 75.19 302 ALA A O 1
ATOM 2301 N N . LEU A 1 303 ? -31.326 31.450 -6.817 1.00 69.81 303 LEU A N 1
ATOM 2302 C CA . LEU A 1 303 ? -31.047 32.149 -5.555 1.00 69.81 303 LEU A CA 1
ATOM 2303 C C . LEU A 1 303 ? -31.849 33.449 -5.371 1.00 69.81 303 LEU A C 1
ATOM 2305 O O . LEU A 1 303 ? -32.196 33.804 -4.245 1.00 69.81 303 LEU A O 1
ATOM 2309 N N . ARG A 1 304 ? -32.213 34.155 -6.451 1.00 70.75 304 ARG A N 1
ATOM 2310 C CA . ARG A 1 304 ? -33.064 35.359 -6.346 1.00 70.75 304 ARG A CA 1
ATOM 2311 C C . ARG A 1 304 ? -34.525 35.052 -6.025 1.00 70.75 304 ARG A C 1
ATOM 2313 O O . ARG A 1 304 ? -35.197 35.917 -5.472 1.00 70.75 304 ARG A O 1
ATOM 2320 N N . GLY A 1 305 ? -35.009 33.849 -6.335 1.00 61.97 305 GLY A N 1
ATOM 2321 C CA . GLY A 1 305 ? -36.392 33.449 -6.061 1.00 61.97 305 GLY A CA 1
ATOM 2322 C C . GLY A 1 305 ? -36.701 33.244 -4.575 1.00 61.97 305 GLY A C 1
ATOM 2323 O O . GLY A 1 305 ? -37.858 33.347 -4.182 1.00 61.97 305 GLY A O 1
ATOM 2324 N N . HIS A 1 306 ? -35.688 32.991 -3.741 1.00 55.50 306 HIS A N 1
ATOM 2325 C CA . HIS A 1 306 ? -35.879 32.674 -2.319 1.00 55.50 306 HIS A CA 1
ATOM 2326 C C . HIS A 1 306 ? -35.793 33.873 -1.365 1.00 55.50 306 HIS A C 1
ATOM 2328 O O . HIS A 1 306 ? -36.218 33.760 -0.221 1.00 55.50 306 HIS A O 1
ATOM 2334 N N . LEU A 1 307 ? -35.297 35.033 -1.809 1.00 52.00 307 LEU A N 1
ATOM 2335 C CA . LEU A 1 307 ? -35.040 36.169 -0.909 1.00 52.00 307 LEU A CA 1
ATOM 2336 C C . LEU A 1 307 ? -36.129 37.257 -0.892 1.00 52.00 307 LEU A C 1
ATOM 2338 O O . LEU A 1 307 ? -36.037 38.177 -0.087 1.00 52.00 307 LEU A O 1
ATOM 2342 N N . PHE A 1 308 ? -37.177 37.163 -1.720 1.00 55.88 308 PHE A N 1
ATOM 2343 C CA . PHE A 1 308 ? -38.230 38.195 -1.798 1.00 55.88 308 PHE A CA 1
ATOM 2344 C C . PHE A 1 308 ? -39.659 37.632 -1.889 1.00 55.88 308 PHE A C 1
ATOM 2346 O O . PHE A 1 308 ? -40.494 38.149 -2.627 1.00 55.88 308 PHE A O 1
ATOM 2353 N N . GLY A 1 309 ? -39.959 36.575 -1.132 1.00 48.22 309 GLY A N 1
ATOM 2354 C CA . GLY A 1 309 ? -41.294 35.971 -1.063 1.00 48.22 309 GLY A CA 1
ATOM 2355 C C . GLY A 1 309 ? -41.897 36.011 0.340 1.00 48.22 309 GLY A C 1
ATOM 2356 O O . GLY A 1 309 ? -42.053 34.967 0.959 1.00 48.22 309 GLY A O 1
ATOM 2357 N N . GLY A 1 310 ? -42.223 37.197 0.857 1.00 48.53 310 GLY A N 1
ATOM 2358 C CA . GLY A 1 310 ? -42.908 37.337 2.145 1.00 48.53 310 GLY A CA 1
ATOM 2359 C C . GLY A 1 310 ? -43.514 38.724 2.318 1.00 48.53 310 GLY A C 1
ATOM 2360 O O . GLY A 1 310 ? -42.867 39.617 2.855 1.00 48.53 310 GLY A O 1
ATOM 2361 N N . GLY A 1 311 ? -44.744 38.913 1.838 1.00 54.56 311 GLY A N 1
ATOM 2362 C CA . GLY A 1 311 ? -45.465 40.170 2.013 1.00 54.56 311 GLY A CA 1
ATOM 2363 C C . GLY A 1 311 ? -46.782 40.241 1.251 1.00 54.56 311 GLY A C 1
ATOM 2364 O O . GLY A 1 311 ? -46.854 40.900 0.218 1.00 54.56 311 GLY A O 1
ATOM 2365 N N . SER A 1 312 ? -47.814 39.599 1.797 1.00 53.09 312 SER A N 1
ATOM 2366 C CA . SER A 1 312 ? -49.221 40.000 1.666 1.00 53.09 312 SER A CA 1
ATOM 2367 C C . SER A 1 312 ? -50.031 39.363 2.781 1.00 53.09 312 SER A C 1
ATOM 2369 O O . SER A 1 312 ? -49.911 38.123 2.907 1.00 53.09 312 SER A O 1
#

Solvent-accessible surface area (backbone atoms only — not comparable to full-atom values): 18973 Å² total; per-residue (Å²): 134,83,76,79,77,55,91,57,53,36,27,40,27,30,62,87,69,51,48,30,32,50,76,48,65,47,98,89,27,47,41,29,24,30,57,62,87,60,90,68,84,53,94,84,62,57,43,42,66,70,60,45,47,77,58,36,65,71,44,75,29,79,59,64,83,69,79,68,73,80,62,81,76,80,81,49,72,65,59,51,49,53,53,48,53,55,62,67,73,42,81,76,70,52,41,20,52,86,41,54,35,31,26,40,31,84,59,81,42,93,98,70,43,49,79,73,48,68,56,78,79,86,64,98,48,77,68,54,44,27,51,52,22,49,49,60,27,48,43,71,59,48,50,62,52,51,54,52,49,52,52,51,50,52,52,51,50,54,52,51,52,52,52,49,50,56,51,49,52,56,48,52,53,50,51,51,55,48,48,58,49,49,53,55,48,49,56,46,66,77,39,79,58,56,60,60,74,67,40,51,75,68,57,44,51,53,49,54,55,51,49,56,59,28,69,73,39,84,55,67,70,55,16,53,52,45,44,53,50,50,54,52,52,52,46,53,51,40,56,57,49,69,74,49,67,68,51,79,78,77,74,81,47,54,71,66,71,80,45,70,85,67,65,72,75,77,86,77,76,86,78,79,82,75,87,71,88,80,78,98,70,95,71,91,76,85,68,82,73,87,78,71,72,75,49,76,69,58,54,54,53,58,61,60,65,72,77,76,78,85,88,133

Foldseek 3Di:
DDAQAAPAFQWWAFPVRFIWGFDDADPVRWTWIATPPPPDDDPPRTDTPVRSVVRPTPDGHNDPPPPPPPPPPQDDPVNLVVLVVVLVPQDDDQWDDPLFFIWHDPDDDPPPTHTRGGQPCPDPDSVVSSVVNVVVNVCSPVSVVVSVVSVVVVVVVVVVVVVVVVVVVVVVVVVVVVVVVVVVVVVCVVCVCPLVVLDDPVLNVVLVVQLVVLCVDPPPVSSVVSNVVSSVVSSVVSVVVVVCQPPVPPPPDHPCNVCVVPPPPPPPDPPPPDDDDDDDDDDDDPDPPPPPDDDPVSVVVVVVVPPPPDDD

pLDDT: mean 82.56, std 16.91, range [36.69, 97.75]

Mean predicted aligned error: 15.43 Å

Sequence (312 aa):
MSAPATHDPVAVTTADGTSWVRRAVTRDGRGLYAVDGSCKCPEFLMATLAELAEHGIQGMADVLPVPVPVGPEPLSAERLAEITARADAATAGPWCTDAWEIYQGAEYVPGISFWIGETCRGTSELGQDRADAAFVAAARSDVPALVAEVRRQAARIAELEAERHSTNEALDDAVQALRAAQDRITDLEESPLAWAEELDSKSLDNFLIALAAATEYEPLSGAVDEIHQLVRAFRKAAQAQDEREPDVDGAGRTYESYYPERSVKASGDHLYRVSHDLPETGAQEDGPDEDRLLNEDELRRALRGHLFGGGS

Secondary structure (DSSP, 8-state):
-PPPP--S-SEEEETT--EEEEEEE-TTS-EEEEETT-SS--TTS-EEHHHHHHT-EEEEESS-------PSPPPPHHHHHHHHHHHHHSPPS-EEESSSEEEESSS--TTTSPEEEE----SS-HHHHHHHHHHHHHHHHHHHHHHHHHHHHHHHHHHHHHHHHHHHHHHHHHHHHHHHHHHHHHHHHH-TTHHHHTS-HHHHHHHHHHHHHHHT-SSHHHHHHHHHHHHHHHHHHHHHHHTS---SSSSS--HHHH-GGG---------------------------TT-PPPHHHHHHHHHHSSS----